Protein AF-0000000077702120 (afdb_homodimer)

Nearest PDB structures (foldseek):
  6noj-assembly1_A  TM=8.737E-01  e=5.665E-06  Homo sapiens
  4gos-assembly1_A  TM=7.803E-01  e=1.062E-06  Homo sapiens
  7yds-assembly1_A  TM=7.585E-01  e=7.724E-06  Homo sapiens
  5x8m-assembly1_A  TM=7.666E-01  e=6.823E-06  Homo sapiens
  7tps-assembly1_B  TM=7.415E-01  e=3.022E-05  Homo sapiens

Organism: NCBI:txid369639

Foldseek 3Di:
DPPPPPPPPPPPPPPPPPPPDDDWDDDPPDDTDDDDDPPQFDDQQKWKFKDFVNPFTQWIQGSLRTDCPRHDPVQPPFKDFDSVCVGNVDTDMGGPPDDQVSFAKMKMQIVVVRDIDIDTDHDDDPPPPPPPPPPPPPPDDDPDPPPPPPPPPPPPPPPPPPVPDD/DPPPPPPPPPPPPPPPPPPPDDDWDDDPPDDTDDDDDPPQFDDQQKWKFKDFVNPFTQWIQGSLRTDCPRHDPVQPPFKDFDSVCVGNVDTDMGGPPDDQVSFAKMKMQIVVVRDIDIDTDHDDDPPPVPPPPPPPPPPDDDDDPPPPDPPPPPVPPPPPPPPPDD

pLDDT: mean 74.02, std 25.52, range [24.73, 98.62]

Sequence (332 aa):
MVKSVLLICFFKLLLYEASVQEVVQGFIGDSAVLPCHPGDRQPTDITVHWRYEDRKNLYDILGGKGTTKEQDPEYESRTETFPEEYSKGNFTLRLTNLKKSDEGSYCCFITEFGLNECVNLQVKVLVLEKPRGIQKPDSNSGGETTAGRITSLLIPLFSVTLQLCVMVKSVLLICFFKLLLYEASVQEVVQGFIGDSAVLPCHPGDRQPTDITVHWRYEDRKNLYDILGGKGTTKEQDPEYESRTETFPEEYSKGNFTLRLTNLKKSDEGSYCCFITEFGLNECVNLQVKVLVLEKPRGIQKPDSNSGGETTAGRITSLLIPLFSVTLQLCV

Solvent-accessible surface area (backbone atoms only — not comparable to full-atom values): 20347 Å² total; per-residue (Å²): 134,83,79,77,76,77,76,77,75,78,74,75,76,74,74,69,74,70,74,76,63,49,75,43,76,33,36,58,64,33,59,37,73,45,81,35,57,79,54,68,62,36,48,56,62,33,35,37,41,33,23,40,73,83,68,44,36,55,37,35,26,56,57,60,37,80,47,61,88,78,34,37,77,91,43,65,96,26,60,47,70,50,76,91,36,42,54,66,33,34,65,34,37,36,40,42,62,34,44,70,84,64,44,41,47,35,33,38,36,33,61,57,55,72,45,71,47,52,35,34,38,45,55,43,74,82,70,73,70,65,71,71,71,78,70,72,75,72,81,72,80,83,75,79,78,74,77,75,76,77,75,77,76,77,71,78,75,78,75,74,76,74,75,75,82,126,134,82,79,78,78,77,75,78,76,78,75,77,76,76,74,69,75,71,75,77,63,48,73,42,75,33,38,58,64,33,58,38,75,47,81,37,58,81,54,67,62,36,48,57,64,35,35,37,41,34,23,41,74,84,69,44,36,54,38,37,26,56,57,61,37,78,46,60,87,79,34,36,76,92,41,65,96,26,62,46,71,51,76,89,36,41,53,66,32,36,65,35,36,36,41,44,64,35,44,70,84,66,44,41,49,36,33,39,36,33,61,59,54,73,45,70,48,55,36,34,38,43,56,43,74,81,69,73,70,65,70,70,70,76,68,70,74,71,81,70,77,82,74,79,78,73,75,72,76,76,72,75,77,76,70,79,74,77,76,77,76,76,76,76,80,126

Radius of gyration: 38.45 Å; Cα contacts (8 Å, |Δi|>4): 529; chains: 2; bounding box: 107×114×90 Å

InterPro domains:
  IPR003599 Immunoglobulin domain subtype [SM00409] (21-126)
  IPR007110 Immunoglobulin-like domain [PS50835] (29-111)
  IPR013106 Immunoglobulin V-set domain [PF07686] (22-114)
  IPR013783 Immunoglobulin-like fold [G3DSA:2.60.40.10] (18-130)
  IPR036179 Immunoglobulin-like domain superfamily [SSF48726] (22-114)
  IPR051713 T-cell Activation and Immune Regulation Protein [PTHR25466] (5-128)

Secondary structure (DSSP, 8-state):
---------------------EEEEEETTS-EEE-----SPPPTT--EEEEETTTEEEEEEETTEEE-TT--GGGTTTEE--GGGGGGT---EEE-S--GGG-EEEEEEEGGGTEEEEEEEEEE------------------------------------------/---------------------EEEEEETTS-EEE-----SPPPTT--EEEEETTTEEEEEEETTEEE-TT--GGGTTTEE--GGGGGGT---EEE-S--GGG-EEEEEEEGGGTEEEEEEEEEE------------------------------------------

Structure (mmCIF, N/CA/C/O backbone):
data_AF-0000000077702120-model_v1
#
loop_
_entity.id
_entity.type
_entity.pdbx_description
1 polymer 'Ig-like domain-containing protein'
#
loop_
_atom_site.group_PDB
_atom_site.id
_atom_site.type_symbol
_atom_site.label_atom_id
_atom_site.label_alt_id
_atom_site.label_comp_id
_atom_site.label_asym_id
_atom_site.label_entity_id
_atom_site.label_seq_id
_atom_site.pdbx_PDB_ins_code
_atom_site.Cartn_x
_atom_site.Cartn_y
_atom_site.Cartn_z
_atom_site.occupancy
_atom_site.B_iso_or_equiv
_atom_site.auth_seq_id
_atom_site.auth_comp_id
_atom_site.auth_asym_id
_atom_site.auth_atom_id
_atom_site.pdbx_PDB_model_num
ATOM 1 N N . MET A 1 1 ? 52.031 11.117 -33.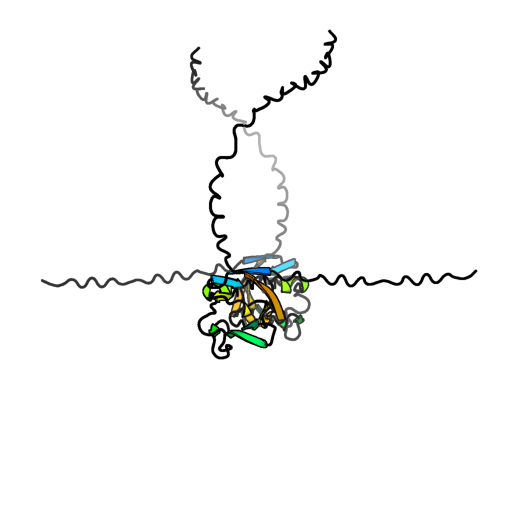344 1 34.41 1 MET A N 1
ATOM 2 C CA . MET A 1 1 ? 50.594 10.984 -33.344 1 34.41 1 MET A CA 1
ATOM 3 C C . MET A 1 1 ? 50.062 10.852 -31.938 1 34.41 1 MET A C 1
ATOM 5 O O . MET A 1 1 ? 50.375 9.898 -31.234 1 34.41 1 MET A O 1
ATOM 9 N N . VAL A 1 2 ? 49.875 11.984 -31.297 1 40.66 2 VAL A N 1
ATOM 10 C CA . VAL A 1 2 ? 49.312 12.164 -29.953 1 40.66 2 VAL A CA 1
ATOM 11 C C . VAL A 1 2 ? 47.875 11.594 -29.906 1 40.66 2 VAL A C 1
ATOM 13 O O . VAL A 1 2 ? 47.031 11.961 -30.719 1 40.66 2 VAL A O 1
ATOM 16 N N . LYS A 1 3 ? 47.688 10.281 -29.531 1 48.47 3 LYS A N 1
ATOM 17 C CA . LYS A 1 3 ? 46.375 9.672 -29.234 1 48.47 3 LYS A CA 1
ATOM 18 C C . LYS A 1 3 ? 45.594 10.531 -28.25 1 48.47 3 LYS A C 1
ATOM 20 O O . LYS A 1 3 ? 46.031 10.789 -27.141 1 48.47 3 LYS A O 1
ATOM 25 N N . SER A 1 4 ? 44.812 11.5 -28.719 1 45 4 SER A N 1
ATOM 26 C CA . SER A 1 4 ? 43.906 12.297 -27.922 1 45 4 SER A CA 1
ATOM 27 C C . SER A 1 4 ? 42.906 11.406 -27.172 1 45 4 SER A C 1
ATOM 29 O O . SER A 1 4 ? 42.188 10.633 -27.781 1 45 4 SER A O 1
ATOM 31 N N . VAL A 1 5 ? 43.312 10.867 -25.984 1 50.56 5 VAL A N 1
ATOM 32 C CA . VAL A 1 5 ? 42.375 10.305 -25.016 1 50.56 5 VAL A CA 1
ATOM 33 C C . VAL A 1 5 ? 41.25 11.305 -24.75 1 50.56 5 VAL A C 1
ATOM 35 O O . VAL A 1 5 ? 41.5 12.383 -24.203 1 50.56 5 VAL A O 1
ATOM 38 N N . LEU A 1 6 ? 40.281 11.414 -25.641 1 44.97 6 LEU A N 1
ATOM 39 C CA . LEU A 1 6 ? 39 12.078 -25.312 1 44.97 6 LEU A CA 1
ATOM 40 C C . LEU A 1 6 ? 38.406 11.5 -24.031 1 44.97 6 LEU A C 1
ATOM 42 O O . LEU A 1 6 ? 37.938 10.359 -24.016 1 44.97 6 LEU A O 1
ATOM 46 N N . LEU A 1 7 ? 38.969 11.953 -22.875 1 45.12 7 LEU A N 1
ATOM 47 C CA . LEU A 1 7 ? 38.281 11.727 -21.609 1 45.12 7 LEU A CA 1
ATOM 48 C C . LEU A 1 7 ? 36.844 12.266 -21.641 1 45.12 7 LEU A C 1
ATOM 50 O O . LEU A 1 7 ? 36.656 13.477 -21.703 1 45.12 7 LEU A O 1
ATOM 54 N N . ILE A 1 8 ? 35.906 11.609 -22.266 1 45.38 8 ILE A N 1
ATOM 55 C CA . ILE A 1 8 ? 34.5 11.852 -22.078 1 45.38 8 ILE A CA 1
ATOM 56 C C . ILE A 1 8 ? 34.156 11.992 -20.594 1 45.38 8 ILE A C 1
ATOM 58 O O . ILE A 1 8 ? 34.281 11.016 -19.844 1 45.38 8 ILE A O 1
ATOM 62 N N . CYS A 1 9 ? 34.375 13.164 -20 1 37.91 9 CYS A N 1
ATOM 63 C CA . CYS A 1 9 ? 33.781 13.516 -18.734 1 37.91 9 CYS A CA 1
ATOM 64 C C . CYS A 1 9 ? 32.281 13.312 -18.766 1 37.91 9 CYS A C 1
ATOM 66 O O . CYS A 1 9 ? 31.562 14.031 -19.469 1 37.91 9 CYS A O 1
ATOM 68 N N . PHE A 1 10 ? 31.781 12.086 -18.641 1 44.09 10 PHE A N 1
ATOM 69 C CA . PHE A 1 10 ? 30.391 11.82 -18.297 1 44.09 10 PHE A CA 1
ATOM 70 C C . PHE A 1 10 ? 29.938 12.711 -17.156 1 44.09 10 PHE A C 1
ATOM 72 O O . PHE A 1 10 ? 30.219 12.422 -15.984 1 44.09 10 PHE A O 1
ATOM 79 N N . PHE A 1 11 ? 29.797 14.102 -17.344 1 41.41 11 PHE A N 1
ATOM 80 C CA . PHE A 1 11 ? 29.062 14.969 -16.438 1 41.41 11 PHE A CA 1
ATOM 81 C C . PHE A 1 11 ? 27.688 14.367 -16.125 1 41.41 11 PHE A C 1
ATOM 83 O O . PHE A 1 11 ? 26.797 14.352 -16.984 1 41.41 11 PHE A O 1
ATOM 90 N N . LYS A 1 12 ? 27.578 13.406 -15.227 1 44.69 12 LYS A N 1
ATOM 91 C CA . LYS A 1 12 ? 26.297 13.117 -14.578 1 44.69 12 LYS A CA 1
ATOM 92 C C . LYS A 1 12 ? 25.641 14.406 -14.078 1 44.69 12 LYS A C 1
ATOM 94 O O . LYS A 1 12 ? 26.078 14.992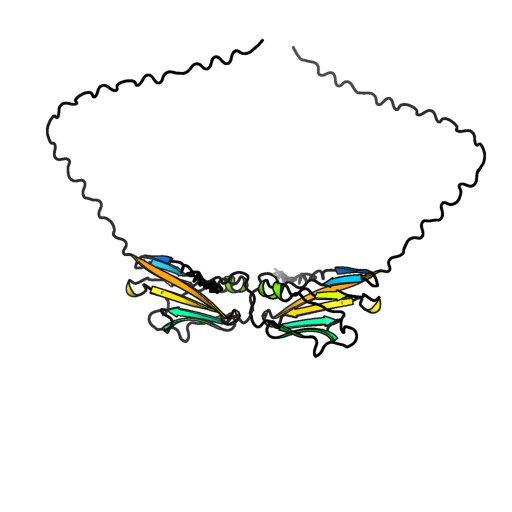 -13.094 1 44.69 12 LYS A O 1
ATOM 99 N N . LEU A 1 13 ? 25.078 15.234 -14.914 1 41.69 13 LEU A N 1
ATOM 100 C CA . LEU A 1 13 ? 24.062 16.156 -14.414 1 41.69 13 LEU A CA 1
ATOM 101 C C . LEU A 1 13 ? 23.109 15.453 -13.469 1 41.69 13 LEU A C 1
ATOM 103 O O . LEU A 1 13 ? 22.312 14.617 -13.906 1 41.69 13 LEU A O 1
ATOM 107 N N . LEU A 1 14 ? 23.484 15.297 -12.25 1 41.72 14 LEU A N 1
ATOM 108 C CA . LEU A 1 14 ? 22.5 15.008 -11.203 1 41.72 14 LEU A CA 1
ATOM 109 C C . LEU A 1 14 ? 21.297 15.938 -11.32 1 41.72 14 LEU A C 1
ATOM 111 O O . LEU A 1 14 ? 21.359 17.094 -10.898 1 41.72 14 LEU A O 1
ATOM 115 N N . LEU A 1 15 ? 20.5 15.961 -12.344 1 40.44 15 LEU A N 1
ATOM 116 C CA . LEU A 1 15 ? 19.141 16.484 -12.242 1 40.44 15 LEU A CA 1
ATOM 117 C C . LEU A 1 15 ? 18.547 16.203 -10.867 1 40.44 15 LEU A C 1
ATOM 119 O O . LEU A 1 15 ? 18.125 15.078 -10.594 1 40.44 15 LEU A O 1
ATOM 123 N N . TYR A 1 16 ? 18.984 16.922 -9.828 1 42.03 16 TYR A N 1
ATOM 124 C CA . TYR A 1 16 ? 18.156 17.062 -8.641 1 42.03 16 TYR A CA 1
ATOM 125 C C . TYR A 1 16 ? 16.703 17.328 -9.023 1 42.03 16 TYR A C 1
ATOM 127 O O . TYR A 1 16 ? 16.375 18.422 -9.5 1 42.03 16 TYR A O 1
ATOM 135 N N . GLU A 1 17 ? 15.891 16.438 -9.469 1 46.81 17 GLU A N 1
ATOM 136 C CA . GLU A 1 17 ? 14.453 16.688 -9.383 1 46.81 17 GLU A CA 1
ATOM 137 C C . GLU A 1 17 ? 14.102 17.469 -8.117 1 46.81 17 GLU A C 1
ATOM 139 O O . GLU A 1 17 ? 14.211 16.938 -7.008 1 46.81 17 GLU A O 1
ATOM 144 N N . ALA A 1 18 ? 14.336 18.688 -8.055 1 48.16 18 ALA A N 1
ATOM 145 C CA . ALA A 1 18 ? 13.711 19.531 -7.035 1 48.16 18 ALA A CA 1
ATOM 146 C C . ALA A 1 18 ? 12.273 19.094 -6.762 1 48.16 18 ALA A C 1
ATOM 148 O O . ALA A 1 18 ? 11.43 19.125 -7.66 1 48.16 18 ALA A O 1
ATOM 149 N N . SER A 1 19 ? 12.055 18.016 -6.062 1 54.06 19 SER A N 1
ATOM 150 C CA . SER A 1 19 ? 10.711 17.703 -5.59 1 54.06 19 SER A CA 1
ATOM 151 C C . SER A 1 19 ? 9.953 18.984 -5.207 1 54.06 19 SER A C 1
ATOM 153 O O . SER A 1 19 ? 10.406 19.75 -4.355 1 54.06 19 SER A O 1
ATOM 155 N N . VAL A 1 20 ? 9.375 19.625 -6.199 1 63.34 20 VAL A N 1
ATOM 156 C CA . VAL A 1 20 ? 8.555 20.797 -5.922 1 63.34 20 VAL A CA 1
ATOM 157 C C . VAL A 1 20 ? 7.656 20.531 -4.715 1 63.34 20 VAL A C 1
ATOM 159 O O . VAL A 1 20 ? 6.848 19.594 -4.73 1 63.34 20 VAL A O 1
ATOM 162 N N . GLN A 1 21 ? 8.094 20.969 -3.619 1 78.81 21 GLN A N 1
ATOM 163 C CA . GLN A 1 21 ? 7.242 20.922 -2.436 1 78.81 21 GLN A CA 1
ATOM 164 C C . GLN A 1 21 ? 5.914 21.625 -2.684 1 78.81 21 GLN A C 1
ATOM 166 O O . GLN A 1 21 ? 5.883 22.734 -3.227 1 78.81 21 GLN A O 1
ATOM 171 N N . GLU A 1 22 ? 4.812 21.016 -2.543 1 89.88 22 GLU A N 1
ATOM 172 C CA . GLU A 1 22 ? 3.484 21.625 -2.637 1 89.88 22 GLU A CA 1
ATOM 173 C C . GLU A 1 22 ? 3.33 22.766 -1.643 1 89.88 22 GLU A C 1
ATOM 175 O O . GLU A 1 22 ? 3.824 22.688 -0.516 1 89.88 22 GLU A O 1
ATOM 180 N N . VAL A 1 23 ? 2.764 23.875 -2.045 1 94.56 23 VAL A N 1
ATOM 181 C CA . VAL A 1 23 ? 2.484 25.031 -1.188 1 94.56 23 VAL A CA 1
ATOM 182 C C . VAL A 1 23 ? 0.982 25.125 -0.931 1 94.56 23 VAL A C 1
ATOM 184 O O . VAL A 1 23 ? 0.178 25.031 -1.861 1 94.56 23 VAL A O 1
ATOM 187 N N . VAL A 1 24 ? 0.605 25.281 0.271 1 96.62 24 VAL A N 1
ATOM 188 C CA . VAL A 1 24 ? -0.772 25.5 0.695 1 96.62 24 VAL A CA 1
ATOM 189 C C . VAL A 1 24 ? -0.893 26.859 1.366 1 96.62 24 VAL A C 1
ATOM 191 O O . VAL A 1 24 ? -0.058 27.234 2.197 1 96.62 24 VAL A O 1
ATOM 194 N N . GLN A 1 25 ? -1.907 27.594 0.932 1 95.75 25 GLN A N 1
ATOM 195 C CA . GLN A 1 25 ? -2.168 28.891 1.548 1 95.75 25 GLN A CA 1
ATOM 196 C C . GLN A 1 25 ? -3.359 28.828 2.498 1 95.75 25 GLN A C 1
ATOM 198 O O . GLN A 1 25 ? -4.336 28.125 2.225 1 95.75 25 GLN A O 1
ATOM 203 N N . GLY A 1 26 ? -3.203 29.5 3.662 1 95.94 26 GLY A N 1
ATOM 204 C CA . GLY A 1 26 ? -4.281 29.672 4.625 1 95.94 26 GLY A CA 1
ATOM 205 C C . GLY A 1 26 ? -4.336 31.078 5.211 1 95.94 26 GLY A C 1
ATOM 206 O O . GLY A 1 26 ? -3.459 31.906 4.941 1 95.94 26 GLY A O 1
ATOM 207 N N . PHE A 1 27 ? -5.516 31.266 5.91 1 94.94 27 PHE A N 1
ATOM 208 C CA . PHE A 1 27 ? -5.707 32.562 6.559 1 94.94 27 PHE A CA 1
ATOM 209 C C . PHE A 1 27 ? -5.801 32.406 8.07 1 94.94 27 PHE A C 1
ATOM 211 O O . PHE A 1 27 ? -6.336 31.406 8.562 1 94.94 27 PHE A O 1
ATOM 218 N N . ILE A 1 28 ? -5.312 33.438 8.719 1 96.25 28 ILE A N 1
ATOM 219 C CA . ILE A 1 28 ? -5.367 33.438 10.18 1 96.25 28 ILE A CA 1
ATOM 220 C C . ILE A 1 28 ? -6.801 33.156 10.641 1 96.25 28 ILE A C 1
ATOM 222 O O . ILE A 1 28 ? -7.742 33.781 10.141 1 96.25 28 ILE A O 1
ATOM 226 N N . GLY A 1 29 ? -6.914 32.219 11.641 1 96.12 29 GLY A N 1
ATOM 227 C CA . GLY A 1 29 ? -8.219 31.891 12.195 1 96.12 29 GLY A CA 1
ATOM 228 C C . GLY A 1 29 ? -8.953 30.812 11.406 1 96.12 29 GLY A C 1
ATOM 229 O O . GLY A 1 29 ? -9.922 30.234 11.898 1 96.12 29 GLY A O 1
ATOM 230 N N . ASP A 1 30 ? -8.508 30.531 10.195 1 95.19 30 ASP A N 1
ATOM 231 C CA . ASP A 1 30 ? -9.148 29.531 9.336 1 95.19 30 ASP A CA 1
ATOM 232 C C . ASP A 1 30 ? -8.438 28.188 9.43 1 95.19 30 ASP A C 1
ATOM 234 O O . ASP A 1 30 ? -7.684 27.938 10.375 1 95.19 30 ASP A O 1
ATOM 238 N N . SER A 1 31 ? -8.852 27.281 8.539 1 97.19 31 SER A N 1
ATOM 239 C CA . SER A 1 31 ? -8.227 25.969 8.477 1 97.19 31 SER A CA 1
ATOM 240 C C . SER A 1 31 ? -7.453 25.781 7.176 1 97.19 31 SER A C 1
ATOM 242 O O . SER A 1 31 ? -7.707 26.469 6.191 1 97.19 31 SER A O 1
ATOM 244 N N . ALA A 1 32 ? -6.504 24.969 7.227 1 97.69 32 ALA A N 1
ATOM 245 C CA . ALA A 1 32 ? -5.801 24.5 6.035 1 97.69 32 ALA A CA 1
ATOM 246 C C . ALA A 1 32 ? -5.785 22.969 5.969 1 97.69 32 ALA A C 1
ATOM 248 O O . ALA A 1 32 ? -5.695 22.297 6.996 1 97.69 32 ALA A O 1
ATOM 249 N N . VAL A 1 33 ? -5.898 22.469 4.812 1 98.06 33 VAL A N 1
ATOM 250 C CA . VAL A 1 33 ? -5.801 21.031 4.555 1 98.06 33 VAL A CA 1
ATOM 251 C C . VAL A 1 33 ? -4.449 20.703 3.932 1 98.06 33 VAL A C 1
ATOM 253 O O . VAL A 1 33 ? -4.125 21.188 2.846 1 98.06 33 VAL A O 1
ATOM 256 N N . LEU A 1 34 ? -3.691 19.938 4.66 1 97.88 34 LEU A N 1
ATOM 257 C CA . LEU A 1 34 ? -2.348 19.547 4.238 1 97.88 34 LEU A CA 1
ATOM 258 C C . LEU A 1 34 ? -2.352 18.172 3.594 1 97.88 34 LEU A C 1
ATOM 260 O O . LEU A 1 34 ? -2.555 17.156 4.277 1 97.88 34 LEU A O 1
ATOM 264 N N . PRO A 1 35 ? -2.123 18.094 2.297 1 96.25 35 PRO A N 1
ATOM 265 C CA . PRO A 1 35 ? -2.279 16.828 1.583 1 96.25 35 PRO A CA 1
ATOM 266 C C . PRO A 1 35 ? -1.154 15.844 1.885 1 96.25 35 PRO A C 1
ATOM 268 O O . PRO A 1 35 ? 0.002 16.25 2.035 1 96.25 35 PRO A O 1
ATOM 271 N N . CYS A 1 36 ? -1.491 14.578 1.989 1 94.06 36 CYS A N 1
ATOM 272 C CA . CYS A 1 36 ? -0.577 13.445 2.08 1 94.06 36 CYS A CA 1
ATOM 273 C C . CYS A 1 36 ? -1.184 12.203 1.438 1 94.06 36 CYS A C 1
ATOM 275 O O . CYS A 1 36 ? -2.055 11.555 2.025 1 94.06 36 CYS A O 1
ATOM 277 N N . HIS A 1 37 ? -0.804 11.953 0.281 1 88.06 37 HIS A N 1
ATOM 278 C CA . HIS A 1 37 ? -1.317 10.82 -0.482 1 88.06 37 HIS A CA 1
ATOM 279 C C . HIS A 1 37 ? -0.211 10.156 -1.296 1 88.06 37 HIS A C 1
ATOM 281 O O . HIS A 1 37 ? 0.034 10.539 -2.443 1 88.06 37 HIS A O 1
ATOM 287 N N . PRO A 1 38 ? 0.491 9.266 -0.741 1 78.31 38 PRO A N 1
ATOM 288 C CA . PRO A 1 38 ? 1.624 8.641 -1.425 1 78.31 38 PRO A CA 1
ATOM 289 C C . PRO A 1 38 ? 1.219 7.945 -2.723 1 78.31 38 PRO A C 1
ATOM 291 O O . PRO A 1 38 ? 2.082 7.508 -3.488 1 78.31 38 PRO A O 1
ATOM 294 N N . GLY A 1 39 ? -0.013 8.031 -3.117 1 72.5 39 GLY A N 1
ATOM 295 C CA . GLY A 1 39 ? -0.433 7.41 -4.363 1 72.5 39 GLY A CA 1
ATOM 296 C C . GLY A 1 39 ? -0.478 5.898 -4.293 1 72.5 39 GLY A C 1
ATOM 297 O O . GLY A 1 39 ? -0.751 5.328 -3.234 1 72.5 39 GLY A O 1
ATOM 298 N N . ASP A 1 40 ? -0.376 5.32 -5.441 1 65.94 40 ASP A N 1
ATOM 299 C CA . ASP A 1 40 ? -0.535 3.875 -5.586 1 65.94 40 ASP A CA 1
ATOM 300 C C . ASP A 1 40 ? 0.765 3.143 -5.262 1 65.94 40 ASP A C 1
ATOM 302 O O . ASP A 1 40 ? 0.984 2.02 -5.719 1 65.94 40 ASP A O 1
ATOM 306 N N . ARG A 1 41 ? 1.485 3.828 -4.406 1 69 41 ARG A N 1
ATOM 307 C CA . ARG A 1 41 ? 2.764 3.188 -4.109 1 69 41 ARG A CA 1
ATOM 308 C C . ARG A 1 41 ? 2.578 2.012 -3.158 1 69 41 ARG A C 1
ATOM 310 O O . ARG A 1 41 ? 1.745 2.064 -2.252 1 69 41 ARG A O 1
ATOM 317 N N . GLN A 1 42 ? 3.307 0.89 -3.432 1 71.25 42 GLN A N 1
ATOM 318 C CA . GLN A 1 42 ? 3.299 -0.272 -2.549 1 71.25 42 GLN A CA 1
ATOM 319 C C . GLN A 1 42 ? 4.453 -0.212 -1.552 1 71.25 42 GLN A C 1
ATOM 321 O O . GLN A 1 42 ? 5.473 0.43 -1.812 1 71.25 42 GLN A O 1
ATOM 326 N N . PRO A 1 43 ? 4.238 -0.87 -0.429 1 74.25 43 PRO A N 1
ATOM 327 C CA . PRO A 1 43 ? 5.355 -0.943 0.514 1 74.25 43 PRO A CA 1
ATOM 328 C C . PRO A 1 43 ? 6.598 -1.586 -0.095 1 74.25 43 PRO A C 1
ATOM 330 O O . PRO A 1 43 ? 6.488 -2.512 -0.902 1 74.25 43 PRO A O 1
ATOM 333 N N . THR A 1 44 ? 7.703 -0.979 0.251 1 73.06 44 THR A N 1
ATOM 334 C CA . THR A 1 44 ? 8.977 -1.515 -0.22 1 73.06 44 THR A CA 1
ATOM 335 C C . THR A 1 44 ? 9.258 -2.871 0.417 1 73.06 44 THR A C 1
ATOM 337 O O . THR A 1 44 ? 9.938 -3.715 -0.18 1 73.06 44 THR A O 1
ATOM 340 N N . ASP A 1 45 ? 8.766 -3.098 1.615 1 81.5 45 ASP A N 1
ATOM 341 C CA . ASP A 1 45 ? 9.008 -4.34 2.34 1 81.5 45 ASP A CA 1
ATOM 342 C C . ASP A 1 45 ? 7.793 -5.262 2.279 1 81.5 45 ASP A C 1
ATOM 344 O O . ASP A 1 45 ? 7.34 -5.766 3.309 1 81.5 45 ASP A O 1
ATOM 348 N N . ILE A 1 46 ? 7.363 -5.5 1.133 1 86.44 46 ILE A N 1
ATOM 349 C CA . ILE A 1 46 ? 6.16 -6.309 0.949 1 86.44 46 ILE A CA 1
ATOM 350 C C . ILE A 1 46 ? 6.516 -7.789 1.023 1 86.44 46 ILE A C 1
ATOM 352 O O . ILE A 1 46 ? 7.59 -8.203 0.575 1 86.44 46 ILE A O 1
ATOM 356 N N . THR A 1 47 ? 5.684 -8.508 1.679 1 91 47 THR A N 1
ATOM 357 C CA . THR A 1 47 ? 5.805 -9.961 1.755 1 91 47 THR A CA 1
ATOM 358 C C . THR A 1 47 ? 4.609 -10.641 1.095 1 91 47 THR A C 1
ATOM 360 O O . THR A 1 47 ? 3.459 -10.336 1.421 1 91 47 THR A O 1
ATOM 363 N N . VAL A 1 48 ? 4.879 -11.477 0.16 1 94.81 48 VAL A N 1
ATOM 364 C CA . VAL A 1 48 ? 3.848 -12.211 -0.561 1 94.81 48 VAL A CA 1
ATOM 365 C C . VAL A 1 48 ? 4.191 -13.703 -0.574 1 94.81 48 VAL A C 1
ATOM 367 O O . VAL A 1 48 ? 5.344 -14.078 -0.798 1 94.81 48 VAL A O 1
ATOM 370 N N . HIS A 1 49 ? 3.215 -14.539 -0.266 1 96.62 49 HIS A N 1
ATOM 371 C CA . HIS A 1 49 ? 3.355 -15.992 -0.347 1 96.62 49 HIS A CA 1
ATOM 372 C C . HIS A 1 49 ? 2.385 -16.578 -1.363 1 96.62 49 HIS A C 1
ATOM 374 O O . HIS A 1 49 ? 1.168 -16.469 -1.209 1 96.62 49 HIS A O 1
ATOM 380 N N . TRP A 1 50 ? 2.898 -17.188 -2.418 1 97.88 50 TRP A N 1
ATOM 381 C CA . TRP A 1 50 ? 2.074 -17.984 -3.318 1 97.88 50 TRP A CA 1
ATOM 382 C C . TRP A 1 50 ? 2.004 -19.438 -2.846 1 97.88 50 TRP A C 1
ATOM 384 O O . TRP A 1 50 ? 3.035 -20.062 -2.605 1 97.88 50 TRP A O 1
ATOM 394 N N . ARG A 1 51 ? 0.771 -19.891 -2.709 1 97.38 51 ARG A N 1
ATOM 395 C CA . ARG A 1 51 ? 0.561 -21.25 -2.23 1 97.38 51 ARG A CA 1
ATOM 396 C C . ARG A 1 51 ? -0.451 -21.984 -3.104 1 97.38 51 ARG A C 1
ATOM 398 O O . ARG A 1 51 ? -1.388 -21.375 -3.623 1 97.38 51 ARG A O 1
ATOM 405 N N . TYR A 1 52 ? -0.221 -23.281 -3.283 1 96.56 52 TYR A N 1
ATOM 406 C CA . TYR A 1 52 ? -1.192 -24.203 -3.865 1 96.56 52 TYR A CA 1
ATOM 407 C C . TYR A 1 52 ? -1.983 -24.922 -2.777 1 96.56 52 TYR A C 1
ATOM 409 O O . TYR A 1 52 ? -1.402 -25.484 -1.848 1 96.56 52 TYR A O 1
ATOM 417 N N . GLU A 1 53 ? -3.303 -24.797 -2.941 1 89.62 53 GLU A N 1
ATOM 418 C CA . GLU A 1 53 ? -4.219 -25.422 -1.988 1 89.62 53 GLU A CA 1
ATOM 419 C C . GLU A 1 53 ? -3.805 -25.125 -0.55 1 89.62 53 GLU A C 1
ATOM 421 O O . GLU A 1 53 ? -3.85 -26 0.309 1 89.62 53 GLU A O 1
ATOM 426 N N . ASP A 1 54 ? -3.189 -24.047 -0.25 1 79.94 54 ASP A N 1
ATOM 427 C CA . ASP A 1 54 ? -2.779 -23.516 1.049 1 79.94 54 ASP A CA 1
ATOM 428 C C . ASP A 1 54 ? -1.709 -24.391 1.686 1 79.94 54 ASP A C 1
ATOM 430 O O . ASP A 1 54 ? -1.54 -24.391 2.906 1 79.94 54 ASP A O 1
ATOM 434 N N . ARG A 1 55 ? -1.018 -25.234 0.937 1 86.19 55 ARG A N 1
ATOM 435 C CA . ARG A 1 55 ? -0.063 -26.188 1.511 1 86.19 55 ARG A CA 1
ATOM 436 C C . ARG A 1 55 ? 1.296 -26.062 0.827 1 86.19 55 ARG A C 1
ATOM 438 O O . ARG A 1 55 ? 2.309 -25.828 1.484 1 86.19 55 ARG A O 1
ATOM 445 N N . LYS A 1 56 ? 1.305 -26.219 -0.501 1 94.69 56 LYS A N 1
ATOM 446 C CA . LYS A 1 56 ? 2.582 -26.219 -1.209 1 94.69 56 LYS A CA 1
ATOM 447 C C . LYS A 1 56 ? 3.051 -24.797 -1.513 1 94.69 56 LYS A C 1
ATOM 449 O O . LYS A 1 56 ? 2.27 -23.969 -1.982 1 94.69 56 LYS A O 1
ATOM 454 N N . ASN A 1 57 ? 4.309 -24.562 -1.242 1 97.5 57 ASN A N 1
ATOM 455 C CA . ASN A 1 57 ? 4.902 -23.25 -1.516 1 97.5 57 ASN A CA 1
ATOM 456 C C . ASN A 1 57 ? 5.344 -23.141 -2.971 1 97.5 57 ASN A C 1
ATOM 458 O O . ASN A 1 57 ? 6.156 -23.922 -3.445 1 97.5 57 ASN A O 1
ATOM 462 N N . LEU A 1 58 ? 4.82 -22.188 -3.658 1 98.19 58 LEU A N 1
ATOM 463 C CA . LEU A 1 58 ? 5.215 -21.938 -5.039 1 98.19 58 LEU A CA 1
ATOM 464 C C . LEU A 1 58 ? 6.332 -20.906 -5.113 1 98.19 58 LEU A C 1
ATOM 466 O O . LEU A 1 58 ? 7.293 -21.078 -5.863 1 98.19 58 LEU A O 1
ATOM 470 N N . TYR A 1 59 ? 6.219 -19.859 -4.457 1 98.25 59 TYR A N 1
ATOM 471 C CA . TYR A 1 59 ? 7.082 -18.703 -4.594 1 98.25 59 TYR A CA 1
ATOM 472 C C . TYR A 1 59 ? 6.875 -17.719 -3.439 1 98.25 59 TYR A C 1
ATOM 474 O O . TYR A 1 59 ? 5.746 -17.531 -2.98 1 98.25 59 TYR A O 1
ATOM 482 N N . ASP A 1 60 ? 7.957 -17.125 -2.967 1 97.81 60 ASP A N 1
ATOM 483 C CA . ASP A 1 60 ? 7.871 -16.109 -1.917 1 97.81 60 ASP A CA 1
ATOM 484 C C . ASP A 1 60 ? 8.5 -14.789 -2.369 1 97.81 60 ASP A C 1
ATOM 486 O O . ASP A 1 60 ? 9.492 -14.789 -3.102 1 97.81 60 ASP A O 1
ATOM 490 N N . ILE A 1 61 ? 7.867 -13.719 -2.041 1 96.94 61 ILE A N 1
ATOM 491 C CA . ILE A 1 61 ? 8.461 -12.383 -2.041 1 96.94 61 ILE A CA 1
ATOM 492 C C . ILE A 1 61 ? 8.656 -11.906 -0.604 1 96.94 61 ILE A C 1
ATOM 494 O O . ILE A 1 61 ? 7.688 -11.711 0.128 1 96.94 61 ILE A O 1
ATOM 498 N N . LEU A 1 62 ? 9.844 -11.797 -0.211 1 93.81 62 LEU A N 1
ATOM 499 C CA . LEU A 1 62 ? 10.188 -11.391 1.146 1 93.81 62 LEU A CA 1
ATOM 500 C C . LEU A 1 62 ? 10.906 -10.039 1.142 1 93.81 62 LEU A C 1
ATOM 502 O O . LEU A 1 62 ? 11.977 -9.906 0.542 1 93.81 62 LEU A O 1
ATOM 506 N N . GLY A 1 63 ? 10.242 -9.062 1.765 1 88.62 63 GLY A N 1
ATOM 507 C CA . GLY A 1 63 ? 10.836 -7.734 1.744 1 88.62 63 GLY A CA 1
ATOM 508 C C . GLY A 1 63 ? 11 -7.176 0.344 1 88.62 63 GLY A C 1
ATOM 509 O O . GLY A 1 63 ? 12.023 -6.559 0.031 1 88.62 63 GLY A O 1
ATOM 510 N N . GLY A 1 64 ? 10.094 -7.551 -0.482 1 91.06 64 GLY A N 1
ATOM 511 C CA . GLY A 1 64 ? 10.125 -7.023 -1.838 1 91.06 64 GLY A CA 1
ATOM 512 C C . GLY A 1 64 ? 11.07 -7.781 -2.75 1 91.06 64 GLY A C 1
ATOM 513 O O . GLY A 1 64 ? 11.336 -7.348 -3.875 1 91.06 64 GLY A O 1
ATOM 514 N N . LYS A 1 65 ? 11.641 -8.828 -2.289 1 94.81 65 LYS A N 1
ATOM 515 C CA . LYS A 1 65 ? 12.562 -9.633 -3.09 1 94.81 65 LYS A CA 1
ATOM 516 C C . LYS A 1 65 ? 12.039 -11.055 -3.266 1 94.81 65 LYS A C 1
ATOM 518 O O . LYS A 1 65 ? 11.664 -11.703 -2.291 1 94.81 65 LYS A O 1
ATOM 523 N N . GLY A 1 66 ? 11.953 -11.414 -4.52 1 96.12 66 GLY A N 1
ATOM 524 C CA . GLY A 1 66 ? 11.492 -12.766 -4.816 1 96.12 66 GLY A CA 1
ATOM 525 C C . GLY A 1 66 ? 12.484 -13.836 -4.414 1 96.12 66 GLY A C 1
ATOM 526 O O . GLY A 1 66 ? 13.695 -13.617 -4.488 1 96.12 66 GLY A O 1
ATOM 527 N N . THR A 1 67 ? 12.023 -15.023 -3.938 1 97.06 67 THR A N 1
ATOM 528 C CA . THR A 1 67 ? 12.891 -16.141 -3.582 1 97.06 67 THR A CA 1
ATOM 529 C C . THR A 1 67 ? 12.164 -17.469 -3.775 1 97.06 67 THR A C 1
ATOM 531 O O . THR A 1 67 ? 10.945 -17.547 -3.615 1 97.06 67 THR A O 1
ATOM 534 N N . THR A 1 68 ? 12.883 -18.469 -4.109 1 97.62 68 THR A N 1
ATOM 535 C CA . THR A 1 68 ? 12.367 -19.828 -4.25 1 97.62 68 THR A CA 1
ATOM 536 C C . THR A 1 68 ? 13.016 -20.766 -3.238 1 97.62 68 THR A C 1
ATOM 538 O O . THR A 1 68 ? 12.984 -21.984 -3.406 1 97.62 68 THR A O 1
ATOM 541 N N . LYS A 1 69 ? 13.617 -20.219 -2.25 1 96.56 69 LYS A N 1
ATOM 542 C CA . LYS A 1 69 ? 14.391 -21 -1.282 1 96.56 69 LYS A CA 1
ATOM 543 C C . LYS A 1 69 ? 13.531 -22.078 -0.64 1 96.56 69 LYS A C 1
ATOM 545 O O . LYS A 1 69 ? 13.992 -23.203 -0.426 1 96.56 69 LYS A O 1
ATOM 550 N N . GLU A 1 70 ? 12.281 -21.844 -0.274 1 95.69 70 GLU A N 1
ATOM 551 C CA . GLU A 1 70 ? 11.398 -22.797 0.406 1 95.69 70 GLU A CA 1
ATOM 552 C C . GLU A 1 70 ? 10.375 -23.391 -0.559 1 95.69 70 GLU A C 1
ATOM 554 O O . GLU A 1 70 ? 9.359 -23.938 -0.131 1 95.69 70 GLU A O 1
ATOM 559 N N . GLN A 1 71 ? 10.586 -23.203 -1.809 1 97.75 71 GLN A N 1
ATOM 560 C CA . GLN A 1 71 ? 9.641 -23.641 -2.832 1 97.75 71 GLN A CA 1
ATOM 561 C C . GLN A 1 71 ? 9.508 -25.156 -2.84 1 97.75 71 GLN A C 1
ATOM 563 O O . GLN A 1 71 ? 10.492 -25.875 -2.688 1 97.75 71 GLN A O 1
ATOM 568 N N . ASP A 1 72 ? 8.32 -25.672 -3.012 1 97.19 72 ASP A N 1
ATOM 569 C CA . ASP A 1 72 ? 8.086 -27.094 -3.23 1 97.19 72 ASP A CA 1
ATOM 570 C C . ASP A 1 72 ? 8.812 -27.594 -4.484 1 97.19 72 ASP A C 1
ATOM 572 O O . ASP A 1 72 ? 8.773 -26.938 -5.527 1 97.19 72 ASP A O 1
ATOM 576 N N . PRO A 1 73 ? 9.438 -28.734 -4.398 1 96.94 73 PRO A N 1
ATOM 577 C CA . PRO A 1 73 ? 10.219 -29.25 -5.52 1 96.94 73 PRO A CA 1
ATOM 578 C C . PRO A 1 73 ? 9.391 -29.391 -6.797 1 96.94 73 PRO A C 1
ATOM 580 O O . PRO A 1 73 ? 9.93 -29.281 -7.902 1 96.94 73 PRO A O 1
ATOM 583 N N . GLU A 1 74 ? 8.18 -29.594 -6.699 1 96.31 74 GLU A N 1
ATOM 584 C CA . GLU A 1 74 ? 7.305 -29.781 -7.852 1 96.31 74 GLU A CA 1
ATOM 585 C C . GLU A 1 74 ? 7.281 -28.547 -8.742 1 96.31 74 GLU A C 1
ATOM 587 O O . GLU A 1 74 ? 6.953 -28.625 -9.922 1 96.31 74 GLU A O 1
ATOM 592 N N . TYR A 1 75 ? 7.668 -27.469 -8.219 1 97.94 75 TYR A N 1
ATOM 593 C CA . TYR A 1 75 ? 7.52 -26.219 -8.953 1 97.94 75 TYR A CA 1
ATOM 594 C C . TYR A 1 75 ? 8.883 -25.609 -9.281 1 97.94 75 TYR A C 1
ATOM 596 O O . TYR A 1 75 ? 8.961 -24.5 -9.812 1 97.94 75 TYR A O 1
ATOM 604 N N . GLU A 1 76 ? 9.922 -26.297 -8.969 1 97.12 76 GLU A N 1
ATOM 605 C CA . GLU A 1 76 ? 11.266 -25.797 -9.234 1 97.12 76 GLU A CA 1
ATOM 606 C C . GLU A 1 76 ? 11.438 -25.438 -10.711 1 97.12 76 GLU A C 1
ATOM 608 O O . GLU A 1 76 ? 11.078 -26.219 -11.594 1 97.12 76 GLU A O 1
ATOM 613 N N . SER A 1 77 ? 11.969 -24.266 -11.008 1 96.81 77 SER A N 1
ATOM 614 C CA . SER A 1 77 ? 12.281 -23.75 -12.328 1 96.81 77 SER A CA 1
ATOM 615 C C . SER A 1 77 ? 11.016 -23.562 -13.164 1 96.81 77 SER A C 1
ATOM 617 O O . SER A 1 77 ? 11.086 -23.438 -14.391 1 96.81 77 SER A O 1
ATOM 619 N N . ARG A 1 78 ? 9.852 -23.547 -12.492 1 98.56 78 ARG A N 1
ATOM 620 C CA . ARG A 1 78 ? 8.617 -23.453 -13.258 1 98.56 78 ARG A CA 1
ATOM 621 C C . ARG A 1 78 ? 7.84 -22.188 -12.883 1 98.56 78 ARG A C 1
ATOM 623 O O . ARG A 1 78 ? 6.785 -21.906 -13.453 1 98.56 78 ARG A O 1
ATOM 630 N N . THR A 1 79 ? 8.312 -21.422 -11.914 1 98.5 79 THR A N 1
ATOM 631 C CA . THR A 1 79 ? 7.594 -20.234 -11.461 1 98.5 79 THR A CA 1
ATOM 632 C C . THR A 1 79 ? 8.43 -18.969 -11.688 1 98.5 79 THR A C 1
ATOM 634 O O . THR A 1 79 ? 9.648 -19 -11.531 1 98.5 79 THR A O 1
ATOM 637 N N . GLU A 1 80 ? 7.742 -17.922 -12.039 1 97.44 80 GLU A N 1
ATOM 638 C CA . GLU A 1 80 ? 8.367 -16.609 -12.211 1 97.44 80 GLU A CA 1
ATOM 639 C C . GLU A 1 80 ? 7.402 -15.484 -11.844 1 97.44 80 GLU A C 1
ATOM 641 O O . GLU A 1 80 ? 6.203 -15.578 -12.109 1 97.44 80 GLU A O 1
ATOM 646 N N . THR A 1 81 ? 8.008 -14.508 -11.18 1 97.38 81 THR A N 1
ATOM 647 C CA . THR A 1 81 ? 7.273 -13.273 -10.961 1 97.38 81 THR A CA 1
ATOM 648 C C . THR A 1 81 ? 7.969 -12.102 -11.656 1 97.38 81 THR A C 1
ATOM 650 O O . THR A 1 81 ? 8.953 -12.289 -12.367 1 97.38 81 THR A O 1
ATOM 653 N N . PHE A 1 82 ? 7.375 -10.898 -11.555 1 96 82 PHE A N 1
ATOM 654 C CA . PHE A 1 82 ? 7.844 -9.719 -12.273 1 96 82 PHE A CA 1
ATOM 655 C C . PHE A 1 82 ? 8.211 -8.602 -11.305 1 96 82 PHE A C 1
ATOM 657 O O . PHE A 1 82 ? 7.402 -7.719 -11.031 1 96 82 PHE A O 1
ATOM 664 N N . PRO A 1 83 ? 9.461 -8.641 -10.852 1 94.06 83 PRO A N 1
ATOM 665 C CA . PRO A 1 83 ? 9.875 -7.719 -9.789 1 94.06 83 PRO A CA 1
ATOM 666 C C . PRO A 1 83 ? 9.625 -6.254 -10.156 1 94.06 83 PRO A C 1
ATOM 668 O O . PRO A 1 83 ? 9.328 -5.441 -9.281 1 94.06 83 PRO A O 1
ATOM 671 N N . GLU A 1 84 ? 9.773 -5.902 -11.406 1 89.06 84 GLU A N 1
ATOM 672 C CA . GLU A 1 84 ? 9.547 -4.523 -11.828 1 89.06 84 GLU A CA 1
ATOM 673 C C . GLU A 1 84 ? 8.094 -4.105 -11.594 1 89.06 84 GLU A C 1
ATOM 675 O O . GLU A 1 84 ? 7.781 -2.916 -11.578 1 89.06 84 GLU A O 1
ATOM 680 N N . GLU A 1 85 ? 7.195 -5.062 -11.367 1 89.38 85 GLU A N 1
ATOM 681 C CA . GLU A 1 85 ? 5.77 -4.785 -11.219 1 89.38 85 GLU A CA 1
ATOM 682 C C . GLU A 1 85 ? 5.375 -4.691 -9.742 1 89.38 85 GLU A C 1
ATOM 684 O O . GLU A 1 85 ? 4.289 -4.215 -9.414 1 89.38 85 GLU A O 1
ATOM 689 N N . TYR A 1 86 ? 6.285 -4.992 -8.805 1 89.06 86 TYR A N 1
ATOM 690 C CA . TYR A 1 86 ? 5.949 -5.047 -7.383 1 89.06 86 TYR A CA 1
ATOM 691 C C . TYR A 1 86 ? 5.535 -3.676 -6.867 1 89.06 86 TYR A C 1
ATOM 693 O O . TYR A 1 86 ? 4.613 -3.564 -6.055 1 89.06 86 TYR A O 1
ATOM 701 N N . SER A 1 87 ? 6.168 -2.656 -7.297 1 81.31 87 SER A N 1
ATOM 702 C CA . SER A 1 87 ? 5.898 -1.309 -6.809 1 81.31 87 SER A CA 1
ATOM 703 C C . SER A 1 87 ? 4.488 -0.856 -7.184 1 81.31 87 SER A C 1
ATOM 705 O O . SER A 1 87 ? 3.951 0.075 -6.578 1 81.31 87 SER A O 1
ATOM 707 N N . LYS A 1 88 ? 3.914 -1.464 -8.164 1 79.88 88 LYS A N 1
ATOM 708 C CA . LYS A 1 88 ? 2.562 -1.133 -8.609 1 79.88 88 LYS A CA 1
ATOM 709 C C . LYS A 1 88 ? 1.527 -2.031 -7.934 1 79.88 88 LYS A C 1
ATOM 711 O O . LYS A 1 88 ? 0.341 -1.974 -8.266 1 79.88 88 LYS A O 1
ATOM 716 N N . GLY A 1 89 ? 1.974 -2.863 -7.094 1 86 89 GLY A N 1
ATOM 717 C CA . GLY A 1 89 ? 1.062 -3.756 -6.395 1 86 89 GLY A CA 1
ATOM 718 C C . GLY A 1 89 ? 0.67 -4.969 -7.219 1 86 89 GLY A C 1
ATOM 719 O O . GLY A 1 89 ? -0.419 -5.52 -7.043 1 86 89 GLY A O 1
ATOM 720 N N . ASN A 1 90 ? 1.445 -5.27 -8.195 1 90.25 90 ASN A N 1
ATOM 721 C CA . ASN A 1 90 ? 1.225 -6.434 -9.047 1 90.25 90 ASN A CA 1
ATOM 722 C C . ASN A 1 90 ? 2.172 -7.578 -8.688 1 90.25 90 ASN A C 1
ATOM 724 O O . ASN A 1 90 ? 3.379 -7.48 -8.906 1 90.25 90 ASN A O 1
ATOM 728 N N . PHE A 1 91 ? 1.564 -8.703 -8.242 1 95.5 91 PHE A N 1
ATOM 729 C CA . PHE A 1 91 ? 2.363 -9.828 -7.758 1 95.5 91 PHE A CA 1
ATOM 730 C C . PHE A 1 91 ? 2.023 -11.102 -8.523 1 95.5 91 PHE A C 1
ATOM 732 O O . PHE A 1 91 ? 2.174 -12.203 -8 1 95.5 91 PHE A O 1
ATOM 739 N N . THR A 1 92 ? 1.632 -10.922 -9.727 1 96.88 92 THR A N 1
ATOM 740 C CA . THR A 1 92 ? 1.215 -11.984 -10.633 1 96.88 92 THR A CA 1
ATOM 741 C C . THR A 1 92 ? 2.322 -13.016 -10.797 1 96.88 92 THR A C 1
ATOM 743 O O . THR A 1 92 ? 3.502 -12.672 -10.867 1 96.88 92 THR A O 1
ATOM 746 N N . LEU A 1 93 ? 1.938 -14.305 -10.852 1 98.44 93 LEU A N 1
ATOM 747 C CA . LEU A 1 93 ? 2.869 -15.422 -10.992 1 98.44 93 LEU A CA 1
ATOM 748 C C . LEU A 1 93 ? 2.643 -16.156 -12.312 1 98.44 93 LEU A C 1
ATOM 750 O O . LEU A 1 93 ? 1.499 -16.422 -12.695 1 98.44 93 LEU A O 1
ATOM 754 N N . ARG A 1 94 ? 3.717 -16.406 -13.023 1 98.44 94 ARG A N 1
ATOM 755 C CA . ARG A 1 94 ? 3.666 -17.266 -14.203 1 98.44 94 ARG A CA 1
ATOM 756 C C . ARG A 1 94 ? 4.102 -18.688 -13.867 1 98.44 94 ARG A C 1
ATOM 758 O O . ARG A 1 94 ? 5.168 -18.891 -13.281 1 98.44 94 ARG A O 1
ATOM 765 N N . LEU A 1 95 ? 3.242 -19.656 -14.133 1 98.62 95 LEU A N 1
ATOM 766 C CA . LEU A 1 95 ? 3.549 -21.078 -14 1 98.62 95 LEU A CA 1
ATOM 767 C C . LEU A 1 95 ? 3.754 -21.703 -15.367 1 98.62 95 LEU A C 1
ATOM 769 O O . LEU A 1 95 ? 2.863 -21.672 -16.219 1 98.62 95 LEU A O 1
ATOM 773 N N . THR A 1 96 ? 4.922 -22.25 -15.586 1 98.31 96 THR A N 1
ATOM 774 C CA . THR A 1 96 ? 5.246 -22.797 -16.891 1 98.31 96 THR A CA 1
ATOM 775 C C . THR A 1 96 ? 5.195 -24.312 -16.859 1 98.31 96 THR A C 1
ATOM 777 O O . THR A 1 96 ? 5.094 -24.922 -15.797 1 98.31 96 THR A O 1
ATOM 780 N N . ASN A 1 97 ? 5.191 -24.938 -18.078 1 97.69 97 ASN A N 1
ATOM 781 C CA . ASN A 1 97 ? 5.176 -26.391 -18.234 1 97.69 97 ASN A CA 1
ATOM 782 C C . ASN A 1 97 ? 4.043 -27.047 -17.453 1 97.69 97 ASN A C 1
ATOM 784 O O . ASN A 1 97 ? 4.281 -27.938 -16.641 1 97.69 97 ASN A O 1
ATOM 788 N N . LEU A 1 98 ? 2.893 -26.625 -17.812 1 98.12 98 LEU A N 1
ATOM 789 C CA . LEU A 1 98 ? 1.704 -27.047 -17.078 1 98.12 98 LEU A CA 1
ATOM 790 C C . LEU A 1 98 ? 1.485 -28.547 -17.203 1 98.12 98 LEU A C 1
ATOM 792 O O . LEU A 1 98 ? 1.656 -29.109 -18.297 1 98.12 98 LEU A O 1
ATOM 796 N N . LYS A 1 99 ? 1.117 -29.141 -16.125 1 97.38 99 LYS A N 1
ATOM 797 C CA . LYS A 1 99 ? 0.68 -30.516 -16.031 1 97.38 99 LYS A CA 1
ATOM 798 C C . LYS A 1 99 ? -0.773 -30.609 -15.57 1 97.38 99 LYS A C 1
ATOM 800 O O . LYS A 1 99 ? -1.297 -29.672 -14.961 1 97.38 99 LYS A O 1
ATOM 805 N N . LYS A 1 100 ? -1.369 -31.703 -15.883 1 96.56 100 LYS A N 1
ATOM 806 C CA . LYS A 1 100 ? -2.744 -31.906 -15.43 1 96.56 100 LYS A CA 1
ATOM 807 C C . LYS A 1 100 ? -2.842 -31.812 -13.906 1 96.56 100 LYS A C 1
ATOM 809 O O . LYS A 1 100 ? -3.832 -31.312 -13.375 1 96.56 100 LYS A O 1
ATOM 814 N N . SER A 1 101 ? -1.799 -32.219 -13.195 1 95.56 101 SER A N 1
ATOM 815 C CA . SER A 1 101 ? -1.773 -32.219 -11.742 1 95.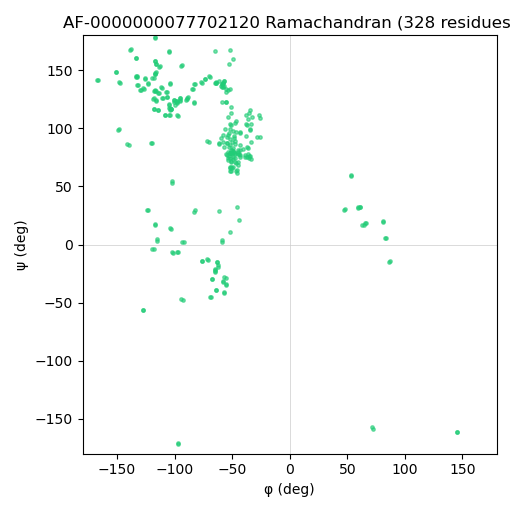56 101 SER A CA 1
ATOM 816 C C . SER A 1 101 ? -1.691 -30.812 -11.18 1 95.56 101 SER A C 1
ATOM 818 O O . SER A 1 101 ? -1.885 -30.609 -9.977 1 95.56 101 SER A O 1
ATOM 820 N N . ASP A 1 102 ? -1.4 -29.891 -12.016 1 97.56 102 ASP A N 1
ATOM 821 C CA . ASP A 1 102 ? -1.323 -28.5 -11.57 1 97.56 102 ASP A CA 1
ATOM 822 C C . ASP A 1 102 ? -2.717 -27.906 -11.375 1 97.56 102 ASP A C 1
ATOM 824 O O . ASP A 1 102 ? -2.859 -26.812 -10.812 1 97.56 102 ASP A O 1
ATOM 828 N N . GLU A 1 103 ? -3.732 -28.484 -11.828 1 97.12 103 GLU A N 1
ATOM 829 C CA . GLU A 1 103 ? -5.094 -27.969 -11.688 1 97.12 103 GLU A CA 1
ATOM 830 C C . GLU A 1 103 ? -5.473 -27.797 -10.219 1 97.12 103 GLU A C 1
ATOM 832 O O . GLU A 1 103 ? -5.145 -28.641 -9.383 1 97.12 103 GLU A O 1
ATOM 837 N N . GLY A 1 104 ? -6.148 -26.641 -9.992 1 96.31 104 GLY A N 1
ATOM 838 C CA . GLY A 1 104 ? -6.586 -26.391 -8.625 1 96.31 104 GLY A CA 1
ATOM 839 C C . GLY A 1 104 ? -6.547 -24.938 -8.227 1 96.31 104 GLY A C 1
ATOM 840 O O . GLY A 1 104 ? -6.555 -24.047 -9.094 1 96.31 104 GLY A O 1
ATOM 841 N N . SER A 1 105 ? -6.559 -24.719 -6.914 1 95.56 105 SER A N 1
ATOM 842 C CA . SER A 1 105 ? -6.652 -23.359 -6.363 1 95.56 105 SER A CA 1
ATOM 843 C C . SER A 1 105 ? -5.285 -22.859 -5.922 1 95.56 105 SER A C 1
ATOM 845 O O . SER A 1 105 ? -4.594 -23.516 -5.141 1 95.56 105 SER A O 1
ATOM 847 N N . TYR A 1 106 ? -4.914 -21.766 -6.438 1 97 106 TYR A N 1
ATOM 848 C CA . TYR A 1 106 ? -3.703 -21.047 -6.066 1 97 106 TYR A CA 1
ATOM 849 C C . TYR A 1 106 ? -4.043 -19.734 -5.348 1 97 106 TYR A C 1
ATOM 851 O O . TYR A 1 106 ? -4.895 -18.969 -5.805 1 97 106 TYR A O 1
ATOM 859 N N . CYS A 1 107 ? -3.303 -19.5 -4.258 1 95.5 107 CYS A N 1
ATOM 860 C CA . CYS A 1 107 ? -3.604 -18.297 -3.492 1 95.5 107 CYS A CA 1
ATOM 861 C C . CYS A 1 107 ? -2.35 -17.469 -3.271 1 95.5 107 CYS A C 1
ATOM 863 O O . CYS A 1 107 ? -1.274 -18 -3.012 1 95.5 107 CYS A O 1
ATOM 865 N N . CYS A 1 108 ? -2.49 -16.234 -3.48 1 95.81 108 CYS A N 1
ATOM 866 C CA . CYS A 1 108 ? -1.472 -15.258 -3.107 1 95.81 108 CYS A CA 1
ATOM 867 C C . CYS A 1 108 ? -1.839 -14.562 -1.803 1 95.81 108 CYS A C 1
ATOM 869 O O . CYS A 1 108 ? -2.904 -13.953 -1.7 1 95.81 108 CYS A O 1
ATOM 871 N N . PHE A 1 109 ? -0.932 -14.664 -0.795 1 93.12 109 PHE A N 1
ATOM 872 C CA . PHE A 1 109 ? -1.115 -14.031 0.507 1 93.12 109 PHE A CA 1
ATOM 873 C C . PHE A 1 109 ? -0.231 -12.797 0.642 1 93.12 109 PHE A C 1
ATOM 875 O O . PHE A 1 109 ? 0.996 -12.898 0.568 1 93.12 109 PHE A O 1
ATOM 882 N N . ILE A 1 110 ? -0.867 -11.672 0.794 1 91.06 110 ILE A N 1
ATOM 883 C CA . ILE A 1 110 ? -0.125 -10.43 0.981 1 91.06 110 ILE A CA 1
ATOM 884 C C . ILE A 1 110 ? -0.189 -10.008 2.447 1 91.06 110 ILE A C 1
ATOM 886 O O . ILE A 1 110 ? -1.218 -9.508 2.912 1 91.06 110 ILE A O 1
ATOM 890 N N . THR A 1 111 ? 0.875 -10.07 3.109 1 87.25 111 THR A N 1
ATOM 891 C CA . THR A 1 111 ? 0.912 -9.93 4.559 1 87.25 111 THR A CA 1
ATOM 892 C C . THR A 1 111 ? 0.574 -8.5 4.977 1 87.25 111 THR A C 1
ATOM 894 O O . THR A 1 111 ? -0.22 -8.289 5.895 1 87.25 111 THR A O 1
ATOM 897 N N . GLU A 1 112 ? 1.153 -7.531 4.297 1 82.62 112 GLU A N 1
ATOM 898 C CA . GLU A 1 112 ? 0.987 -6.133 4.676 1 82.62 112 GLU A CA 1
ATOM 899 C C . GLU A 1 112 ? -0.462 -5.684 4.512 1 82.62 112 GLU A C 1
ATOM 901 O O . GLU A 1 112 ? -0.906 -4.746 5.172 1 82.62 112 GLU A O 1
ATOM 906 N N . PHE A 1 113 ? -1.188 -6.371 3.674 1 80.62 113 PHE A N 1
ATOM 907 C CA . PHE A 1 113 ? -2.576 -5.992 3.441 1 80.62 113 PHE A CA 1
ATOM 908 C C . PHE A 1 113 ? -3.523 -6.918 4.195 1 80.62 113 PHE A C 1
ATOM 910 O O . PHE A 1 113 ? -4.727 -6.656 4.27 1 80.62 113 PHE A O 1
ATOM 917 N N . GLY A 1 114 ? -2.977 -7.906 4.766 1 79.25 114 GLY A N 1
ATOM 918 C CA . GLY A 1 114 ? -3.814 -8.867 5.469 1 79.25 114 GLY A CA 1
ATOM 919 C C . GLY A 1 114 ? -4.848 -9.523 4.574 1 79.25 114 GLY A C 1
ATOM 920 O O . GLY A 1 114 ? -5.977 -9.781 5.004 1 79.25 114 GLY A O 1
ATOM 921 N N . LEU A 1 115 ? -4.539 -9.703 3.326 1 80.56 115 LEU A N 1
ATOM 922 C CA . LEU A 1 115 ? -5.512 -10.266 2.396 1 80.56 115 LEU A CA 1
ATOM 923 C C . LEU A 1 115 ? -4.883 -11.359 1.544 1 80.56 115 LEU A C 1
ATOM 925 O O . LEU A 1 115 ? -3.66 -11.516 1.533 1 80.56 115 LEU A O 1
ATOM 929 N N . ASN A 1 116 ? -5.734 -12.164 0.985 1 87.38 116 ASN A N 1
ATOM 930 C CA . ASN A 1 116 ? -5.301 -13.133 -0.017 1 87.38 116 ASN A CA 1
ATOM 931 C C . ASN A 1 116 ? -6.227 -13.133 -1.229 1 87.38 116 ASN A C 1
ATOM 933 O O . ASN A 1 116 ? -7.387 -12.727 -1.132 1 87.38 116 ASN A O 1
ATOM 937 N N . GLU A 1 117 ? -5.652 -13.328 -2.357 1 90.56 117 GLU A N 1
ATOM 938 C CA . GLU A 1 117 ? -6.371 -13.555 -3.607 1 90.56 117 GLU A CA 1
ATOM 939 C C . GLU A 1 117 ? -6.141 -14.969 -4.133 1 90.56 117 GLU A C 1
ATOM 941 O O . GLU A 1 117 ? -5.004 -15.438 -4.184 1 90.56 117 GLU A O 1
ATOM 946 N N . CYS A 1 118 ? -7.25 -15.586 -4.453 1 93.94 118 CYS A N 1
ATOM 947 C CA . CYS A 1 118 ? -7.121 -16.953 -4.969 1 93.94 118 CYS A CA 1
ATOM 948 C C . CYS A 1 118 ? -7.621 -17.031 -6.406 1 93.94 118 CYS A C 1
ATOM 950 O O . CYS A 1 118 ? -8.523 -16.297 -6.797 1 93.94 118 CYS A O 1
ATOM 952 N N . VAL A 1 119 ? -6.957 -17.922 -7.152 1 95.62 119 VAL A N 1
ATOM 953 C CA . VAL A 1 119 ? -7.32 -18.172 -8.539 1 95.62 119 VAL A CA 1
ATOM 954 C C . VAL A 1 119 ? -7.395 -19.688 -8.781 1 95.62 119 VAL A C 1
ATOM 956 O O . VAL A 1 119 ? -6.594 -20.453 -8.242 1 95.62 119 VAL A O 1
ATOM 959 N N . ASN A 1 120 ? -8.391 -20.109 -9.492 1 96.88 120 ASN A N 1
ATOM 960 C CA . ASN A 1 120 ? -8.516 -21.516 -9.875 1 96.88 120 ASN A CA 1
ATOM 961 C C . ASN A 1 120 ? -7.949 -21.766 -11.273 1 96.88 120 ASN A C 1
ATOM 963 O O . ASN A 1 120 ? -8.367 -21.125 -12.242 1 96.88 120 ASN A O 1
ATOM 967 N N . LEU A 1 121 ? -7.039 -22.641 -11.352 1 97.62 121 LEU A N 1
ATOM 968 C CA . LEU A 1 121 ? -6.422 -23.016 -12.617 1 97.62 121 LEU A CA 1
ATOM 969 C C . LEU A 1 121 ? -7.055 -24.281 -13.172 1 97.62 121 LEU A C 1
ATOM 971 O O . LEU A 1 121 ? -7.125 -25.297 -12.484 1 97.62 121 LEU A O 1
ATOM 975 N N . GLN A 1 122 ? -7.547 -24.156 -14.383 1 97.25 122 GLN A N 1
ATOM 976 C CA . GLN A 1 122 ? -8.016 -25.297 -15.156 1 97.25 122 GLN A CA 1
ATOM 977 C C . GLN A 1 122 ? -7.035 -25.641 -16.281 1 97.25 122 GLN A C 1
ATOM 979 O O . GLN A 1 122 ? -6.637 -24.766 -17.047 1 97.25 122 GLN A O 1
ATOM 984 N N . VAL A 1 123 ? -6.664 -26.906 -16.266 1 97.12 123 VAL A N 1
ATOM 985 C CA . VAL A 1 123 ? -5.699 -27.328 -17.266 1 97.12 123 VAL A CA 1
ATOM 986 C C . VAL A 1 123 ? -6.379 -28.266 -18.281 1 97.12 123 VAL A C 1
ATOM 988 O O . VAL A 1 123 ? -6.949 -29.281 -17.891 1 97.12 123 VAL A O 1
ATOM 991 N N . LYS A 1 124 ? -6.254 -27.906 -19.609 1 94.75 124 LYS A N 1
ATOM 992 C CA . LYS A 1 124 ? -6.895 -28.688 -20.672 1 94.75 124 LYS A CA 1
ATOM 993 C C . LYS A 1 124 ? -5.855 -29.297 -21.594 1 94.75 124 LYS A C 1
ATOM 995 O O . LYS A 1 124 ? -4.703 -28.875 -21.625 1 94.75 124 LYS A O 1
ATOM 1000 N N . VAL A 1 125 ? -6.176 -30.406 -22.281 1 91.06 125 VAL A N 1
ATOM 1001 C CA . VAL A 1 125 ? -5.355 -31.062 -23.297 1 91.06 125 VAL A CA 1
ATOM 1002 C C . VAL A 1 125 ? -5.668 -30.484 -24.672 1 91.06 125 VAL A C 1
ATOM 1004 O O . VAL A 1 125 ? -6.836 -30.281 -25.016 1 91.06 125 VAL A O 1
ATOM 1007 N N . LEU A 1 126 ? -4.656 -30.031 -25.312 1 78.38 126 LEU A N 1
ATOM 1008 C CA . LEU A 1 126 ? -4.895 -29.594 -26.688 1 78.38 126 LEU A CA 1
ATOM 1009 C C . LEU A 1 126 ? -5.387 -30.75 -27.547 1 78.38 126 LEU A C 1
ATOM 1011 O O . LEU A 1 126 ? -4.715 -31.781 -27.641 1 78.38 126 LEU A O 1
ATOM 1015 N N . VAL A 1 127 ? -6.605 -31.062 -27.656 1 71.88 127 VAL A N 1
ATOM 1016 C CA . VAL A 1 127 ? -7.094 -32.094 -28.562 1 71.88 127 VAL A CA 1
ATOM 1017 C C . VAL A 1 127 ? -6.988 -31.578 -30 1 71.88 127 VAL A C 1
ATOM 1019 O O . VAL A 1 127 ? -7.598 -30.578 -30.359 1 71.88 127 VAL A O 1
ATOM 1022 N N . LEU A 1 128 ? -5.844 -31.844 -30.547 1 61.34 128 LEU A N 1
ATOM 1023 C CA . LEU A 1 128 ? -5.816 -31.641 -31.984 1 61.34 128 LEU A CA 1
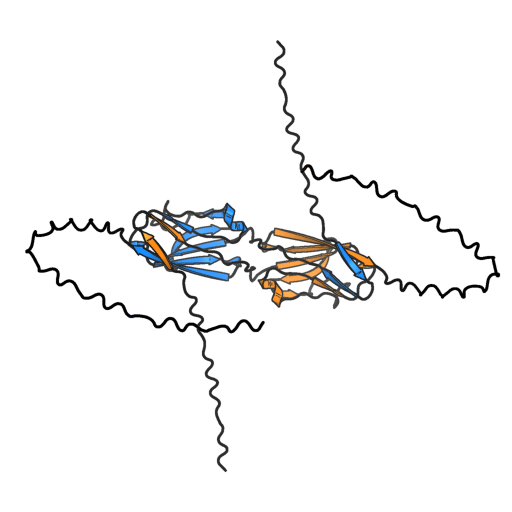ATOM 1024 C C . LEU A 1 128 ? -6.973 -32.375 -32.656 1 61.34 128 LEU A C 1
ATOM 1026 O O . LEU A 1 128 ? -7.098 -33.594 -32.531 1 61.34 128 LEU A O 1
ATOM 1030 N N . GLU A 1 129 ? -8.125 -31.812 -32.5 1 59 129 GLU A N 1
ATOM 1031 C CA . GLU A 1 129 ? -9.141 -32.469 -33.344 1 59 129 GLU A CA 1
ATOM 1032 C C . GLU A 1 129 ? -8.562 -32.875 -34.688 1 59 129 GLU A C 1
ATOM 1034 O O . GLU A 1 129 ? -7.965 -32.094 -35.406 1 59 129 GLU A O 1
ATOM 1039 N N . LYS A 1 130 ? -8.078 -34.125 -34.781 1 58.66 130 LYS A N 1
ATOM 1040 C CA . LYS A 1 130 ? -7.793 -34.656 -36.094 1 58.66 130 LYS A CA 1
ATOM 1041 C C . LYS A 1 130 ? -8.812 -34.156 -37.125 1 58.66 130 LYS A C 1
ATOM 1043 O O . LYS A 1 130 ? -10.016 -34.219 -36.875 1 58.66 130 LYS A O 1
ATOM 1048 N N . PRO A 1 131 ? -8.359 -33.375 -38.031 1 57.44 131 PRO A N 1
ATOM 1049 C CA . PRO A 1 131 ? -9.336 -33.062 -39.062 1 57.44 131 PRO A CA 1
ATOM 1050 C C . PRO A 1 131 ? -10.227 -34.25 -39.406 1 57.44 131 PRO A C 1
ATOM 1052 O O . PRO A 1 131 ? -9.742 -35.406 -39.469 1 57.44 131 PRO A O 1
ATOM 1055 N N . ARG A 1 132 ? -11.367 -34.281 -38.969 1 53.75 132 ARG A N 1
ATOM 1056 C CA . ARG A 1 132 ? -12.273 -35.312 -39.469 1 53.75 132 ARG A CA 1
ATOM 1057 C C . ARG A 1 132 ? -11.914 -35.719 -40.875 1 53.75 132 ARG A C 1
ATOM 1059 O O . ARG A 1 132 ? -11.773 -34.844 -41.75 1 53.75 132 ARG A O 1
ATOM 1066 N N . GLY A 1 133 ? -11.125 -36.719 -41.094 1 51.22 133 GLY A N 1
ATOM 1067 C CA . GLY A 1 133 ? -10.945 -37.188 -42.438 1 51.22 133 GLY A CA 1
ATOM 1068 C C . GLY A 1 133 ? -12.141 -36.906 -43.344 1 51.22 133 GLY A C 1
ATOM 1069 O O . GLY A 1 133 ? -13.289 -36.969 -42.875 1 51.22 133 GLY A O 1
ATOM 1070 N N . ILE A 1 134 ? -11.992 -36 -44.344 1 49.84 134 ILE A N 1
ATOM 1071 C CA . ILE A 1 134 ? -12.977 -35.75 -45.406 1 49.84 134 ILE A CA 1
ATOM 1072 C C . ILE A 1 134 ? -13.641 -37.094 -45.781 1 49.84 134 ILE A C 1
ATOM 1074 O O . ILE A 1 134 ? -12.977 -38 -46.281 1 49.84 134 ILE A O 1
ATOM 1078 N N . GLN A 1 135 ? -14.547 -37.531 -44.969 1 49.88 135 GLN A N 1
ATOM 1079 C CA . GLN A 1 135 ? -15.32 -38.656 -45.5 1 49.88 135 GLN A CA 1
ATOM 1080 C C . GLN A 1 135 ? -15.594 -38.469 -47 1 49.88 135 GLN A C 1
ATOM 1082 O O . GLN A 1 135 ? -16.031 -37.406 -47.406 1 49.88 135 GLN A O 1
ATOM 1087 N N . LYS A 1 136 ? -14.914 -39.156 -47.844 1 47.97 136 LYS A N 1
ATOM 1088 C CA . LYS A 1 136 ? -15.195 -39.188 -49.281 1 47.97 136 LYS A CA 1
ATOM 1089 C C . LYS A 1 136 ? -16.703 -39.125 -49.531 1 47.97 136 LYS A C 1
ATOM 1091 O O . LYS A 1 136 ? -17.469 -39.875 -48.969 1 47.97 136 LYS A O 1
ATOM 1096 N N . PRO A 1 137 ? -17.203 -38 -50.031 1 46.28 137 PRO A N 1
ATOM 1097 C CA . PRO A 1 137 ? -18.625 -37.906 -50.375 1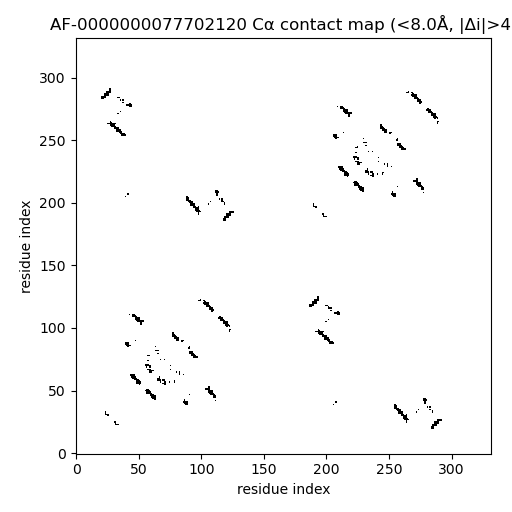 46.28 137 PRO A CA 1
ATOM 1098 C C . PRO A 1 137 ? -19.156 -39.125 -51.094 1 46.28 137 PRO A C 1
ATOM 1100 O O . PRO A 1 137 ? -18.531 -39.594 -52.062 1 46.28 137 PRO A O 1
ATOM 1103 N N . ASP A 1 138 ? -19.547 -40.094 -50.312 1 41.66 138 ASP A N 1
ATOM 1104 C CA . ASP A 1 138 ? -20.25 -41.125 -51.062 1 41.66 138 ASP A CA 1
ATOM 1105 C C . ASP A 1 138 ? -21.125 -40.531 -52.156 1 41.66 138 ASP A C 1
ATOM 1107 O O . ASP A 1 138 ? -21.797 -39.531 -51.938 1 41.66 138 ASP A O 1
ATOM 1111 N N . SER A 1 139 ? -20.797 -40.719 -53.438 1 43.03 139 SER A N 1
ATOM 1112 C CA . SER A 1 139 ? -21.406 -40.281 -54.719 1 43.03 139 SER A CA 1
ATOM 1113 C C . SER A 1 139 ? -22.922 -40.469 -54.688 1 43.03 139 SER A C 1
ATOM 1115 O O . SER A 1 139 ? -23.531 -40.656 -55.75 1 43.03 139 SER A O 1
ATOM 1117 N N . ASN A 1 140 ? -23.578 -40.562 -53.469 1 33.59 140 ASN A N 1
ATOM 1118 C CA . ASN A 1 140 ? -24.953 -41 -53.656 1 33.59 140 ASN A CA 1
ATOM 1119 C C . ASN A 1 140 ? -25.688 -40.156 -54.688 1 33.59 140 ASN A C 1
ATOM 1121 O O . ASN A 1 140 ? -25.312 -39 -54.906 1 33.59 140 ASN A O 1
ATOM 1125 N N . SER A 1 141 ? -26.859 -40.656 -55.094 1 35.91 141 SER A N 1
ATOM 1126 C CA . SER A 1 141 ? -27.812 -40.594 -56.188 1 35.91 141 SER A CA 1
ATOM 1127 C C . SER A 1 141 ? -28.438 -39.188 -56.281 1 35.91 141 SER A C 1
ATOM 1129 O O . SER A 1 141 ? -28.375 -38.406 -55.344 1 35.91 141 SER A O 1
ATOM 1131 N N . GLY A 1 142 ? -29.109 -38.906 -57.406 1 33.78 142 GLY A N 1
ATOM 1132 C CA . GLY A 1 142 ? -29.75 -37.938 -58.312 1 33.78 142 GLY A CA 1
ATOM 1133 C C . GLY A 1 142 ? -30.906 -37.188 -57.688 1 33.78 142 GLY A C 1
ATOM 1134 O O . GLY A 1 142 ? -32.031 -37.281 -58.156 1 33.78 142 GLY A O 1
ATOM 1135 N N . GLY A 1 143 ? -30.875 -37 -56.344 1 31.95 143 GLY A N 1
ATOM 1136 C CA . GLY A 1 143 ? -32.156 -36.531 -55.844 1 31.95 143 GLY A CA 1
ATOM 1137 C C . GLY A 1 143 ? -32.625 -35.219 -56.469 1 31.95 143 GLY A C 1
ATOM 1138 O O . GLY A 1 143 ? -31.797 -34.375 -56.781 1 31.95 143 GLY A O 1
ATOM 1139 N N . GLU A 1 144 ? -33.781 -35.344 -57.031 1 36.69 144 GLU A N 1
ATOM 1140 C CA . GLU A 1 144 ? -34.625 -34.406 -57.781 1 36.69 144 GLU A CA 1
ATOM 1141 C C . GLU A 1 144 ? -34.812 -33.094 -57 1 36.69 144 GLU A C 1
ATOM 1143 O O . GLU A 1 144 ? -35.062 -33.125 -55.781 1 36.69 144 GLU A O 1
ATOM 1148 N N . THR A 1 145 ? -34.094 -32.062 -57.406 1 33.91 145 THR A N 1
ATOM 1149 C CA . THR A 1 145 ? -34 -30.672 -56.969 1 33.91 145 THR A CA 1
ATOM 1150 C C . THR A 1 145 ? -35.375 -30 -56.906 1 33.91 145 THR A C 1
ATOM 1152 O O . THR A 1 145 ? -36 -29.812 -57.938 1 33.91 145 THR A O 1
ATOM 1155 N N . THR A 1 146 ? -36.281 -30.484 -56.031 1 31.91 146 THR A N 1
ATOM 1156 C CA . THR A 1 146 ? -37.562 -29.797 -56 1 31.91 146 THR A CA 1
ATOM 1157 C C . THR A 1 146 ? -37.344 -28.297 -55.719 1 31.91 146 THR A C 1
ATOM 1159 O O . THR A 1 146 ? -36.656 -27.922 -54.781 1 31.91 146 THR A O 1
ATOM 1162 N N . ALA A 1 147 ? -37.375 -27.547 -56.812 1 33.59 147 ALA A N 1
ATOM 1163 C CA . ALA A 1 147 ? -37.281 -26.094 -56.969 1 33.59 147 ALA A CA 1
ATOM 1164 C C . ALA A 1 147 ? -38.281 -25.375 -56.031 1 33.59 147 ALA A C 1
ATOM 1166 O O . ALA A 1 147 ? -39.469 -25.531 -56.188 1 33.59 147 ALA A O 1
ATOM 1167 N N . GLY A 1 148 ? -37.969 -25.422 -54.625 1 32.38 148 GLY A N 1
ATOM 1168 C CA . GLY A 1 148 ? -38.875 -24.734 -53.719 1 32.38 148 GLY A CA 1
ATOM 1169 C C . GLY A 1 148 ? -39.156 -23.312 -54.125 1 32.38 148 GLY A C 1
ATOM 1170 O O . GLY A 1 148 ? -38.25 -22.609 -54.625 1 32.38 148 GLY A O 1
ATOM 1171 N N . ARG A 1 149 ? -40.438 -23.109 -54.5 1 31.91 149 ARG A N 1
ATOM 1172 C CA . ARG A 1 149 ? -41.156 -21.906 -54.906 1 31.91 149 ARG A CA 1
ATOM 1173 C C . ARG A 1 149 ? -40.938 -20.781 -53.906 1 31.91 149 ARG A C 1
ATOM 1175 O O . ARG A 1 149 ? -41.219 -20.922 -52.719 1 31.91 149 ARG A O 1
ATOM 1182 N N . ILE A 1 150 ? -39.75 -20.062 -54.031 1 34.66 150 ILE A N 1
ATOM 1183 C CA . ILE A 1 150 ? -39.438 -18.875 -53.25 1 34.66 150 ILE A CA 1
ATOM 1184 C C . ILE A 1 150 ? -40.625 -17.922 -53.25 1 34.66 150 ILE A C 1
ATOM 1186 O O . ILE A 1 150 ? -41.031 -17.438 -54.312 1 34.66 150 ILE A O 1
ATOM 1190 N N . THR A 1 151 ? -41.688 -18.328 -52.562 1 33.91 151 THR A N 1
ATOM 1191 C CA . THR A 1 151 ? -42.812 -17.422 -52.5 1 33.91 151 THR A CA 1
ATOM 1192 C C . THR A 1 151 ? -42.375 -16.031 -52.031 1 33.91 151 THR A C 1
ATOM 1194 O O . THR A 1 151 ? -41.656 -15.906 -51.031 1 33.91 151 THR A O 1
ATOM 1197 N N . SER A 1 152 ? -42.188 -15.086 -52.969 1 33.69 152 SER A N 1
ATOM 1198 C CA . SER A 1 152 ? -41.875 -13.664 -52.844 1 33.69 152 SER A CA 1
ATOM 1199 C C . SER A 1 152 ? -42.875 -12.961 -51.938 1 33.69 152 SER A C 1
ATOM 1201 O O . SER A 1 152 ? -44.062 -12.953 -52.219 1 33.69 152 SER A O 1
ATOM 1203 N N . LEU A 1 153 ? -42.656 -13.117 -50.594 1 33.22 153 LEU A N 1
ATOM 1204 C CA . LEU A 1 153 ? -43.469 -12.359 -49.656 1 33.22 153 LEU A CA 1
ATOM 1205 C C . LEU A 1 153 ? -43.406 -10.867 -49.969 1 33.22 153 LEU A C 1
ATOM 1207 O O . LEU A 1 153 ? -42.344 -10.266 -49.906 1 33.22 153 LEU A O 1
ATOM 1211 N N . LEU A 1 154 ? -44.25 -10.461 -50.812 1 34.38 154 LEU A N 1
ATOM 1212 C CA . LEU A 1 154 ? -44.5 -9.07 -51.188 1 34.38 154 LEU A CA 1
ATOM 1213 C C . LEU A 1 154 ? -44.781 -8.227 -49.969 1 34.38 154 LEU A C 1
ATOM 1215 O O . LEU A 1 154 ? -45.75 -8.469 -49.25 1 34.38 154 LEU A O 1
ATOM 1219 N N . ILE A 1 155 ? -43.688 -7.91 -49.156 1 43.09 155 ILE A N 1
ATOM 1220 C CA . ILE A 1 155 ? -43.844 -6.996 -48.031 1 43.09 155 ILE A CA 1
ATOM 1221 C C . ILE A 1 155 ? -44.469 -5.684 -48.531 1 43.09 155 ILE A C 1
ATOM 1223 O O . ILE A 1 155 ? -43.969 -5.074 -49.469 1 43.09 155 ILE A O 1
ATOM 1227 N N . PRO A 1 156 ? -45.688 -5.418 -48.188 1 40.78 156 PRO A N 1
ATOM 1228 C CA . PRO A 1 156 ? -46.406 -4.199 -48.594 1 40.78 156 PRO A CA 1
ATOM 1229 C C . PRO A 1 156 ? -45.688 -2.928 -48.156 1 40.78 156 PRO A C 1
ATOM 1231 O O . PRO A 1 156 ? -45.156 -2.865 -47.062 1 40.78 156 PRO A O 1
ATOM 1234 N N . LEU A 1 157 ? -44.875 -2.371 -49.031 1 42.41 157 LEU A N 1
ATOM 1235 C CA . LEU A 1 157 ? -44.281 -1.06 -48.875 1 42.41 157 LEU A CA 1
ATOM 1236 C C . LEU A 1 157 ? -45.312 -0.011 -48.469 1 42.41 157 LEU A C 1
ATOM 1238 O O . LEU A 1 157 ? -46.281 0.206 -49.219 1 42.41 157 LEU A O 1
ATOM 1242 N N . PHE A 1 158 ? -45.688 0.022 -47.188 1 38.69 158 PHE A N 1
ATOM 1243 C CA . PHE A 1 158 ? -46.562 1.097 -46.719 1 38.69 158 PHE A CA 1
ATOM 1244 C C . PHE A 1 158 ? -45.969 2.457 -47.094 1 38.69 158 PHE A C 1
ATOM 1246 O O . PHE A 1 158 ? -44.844 2.789 -46.719 1 38.69 158 PHE A O 1
ATOM 1253 N N . SER A 1 159 ? -46.188 2.934 -48.281 1 38.31 159 SER A N 1
ATOM 1254 C CA . SER A 1 159 ? -45.906 4.254 -48.844 1 38.31 159 SER A CA 1
ATOM 1255 C C . SER A 1 159 ? -46.469 5.355 -47.938 1 38.31 159 SER A C 1
ATOM 1257 O O . SER A 1 159 ? -47.688 5.465 -47.75 1 38.31 159 SER A O 1
ATOM 1259 N N . VAL A 1 160 ? -45.875 5.48 -46.656 1 38.03 160 VAL A N 1
ATOM 1260 C CA . VAL A 1 160 ? -46.281 6.633 -45.875 1 38.03 160 VAL A CA 1
ATOM 1261 C C . VAL A 1 160 ? -46.062 7.914 -46.656 1 38.03 160 VAL A C 1
ATOM 1263 O O . VAL A 1 160 ? -44.969 8.172 -47.125 1 38.03 160 VAL A O 1
ATOM 1266 N N . THR A 1 161 ? -47.031 8.336 -47.469 1 36.66 161 THR A N 1
ATOM 1267 C CA . THR A 1 161 ? -47.188 9.57 -48.219 1 36.66 161 THR A CA 1
ATOM 1268 C C . THR A 1 161 ? -46.969 10.789 -47.312 1 36.66 161 THR A C 1
ATOM 1270 O O . THR A 1 161 ? -47.75 11.039 -46.406 1 36.66 161 THR A O 1
ATOM 1273 N N . LEU A 1 162 ? -45.688 10.906 -46.844 1 34.5 162 LEU A N 1
ATOM 1274 C CA . LEU A 1 162 ? -45.375 12.18 -46.188 1 34.5 162 LEU A CA 1
ATOM 1275 C C . LEU A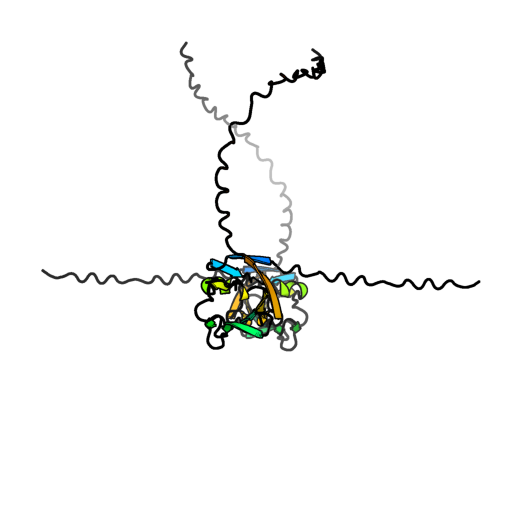 1 162 ? -45.781 13.352 -47.094 1 34.5 162 LEU A C 1
ATOM 1277 O O . LEU A 1 162 ? -45.281 13.516 -48.188 1 34.5 162 LEU A O 1
ATOM 1281 N N . GLN A 1 163 ? -47.062 13.68 -47.062 1 30.84 163 GLN A N 1
ATOM 1282 C CA . GLN A 1 163 ? -47.625 14.883 -47.656 1 30.84 163 GLN A CA 1
ATOM 1283 C C . GLN A 1 163 ? -46.812 16.125 -47.281 1 30.84 163 GLN A C 1
ATOM 1285 O O . GLN A 1 163 ? -46.719 16.453 -46.094 1 30.84 163 GLN A O 1
ATOM 1290 N N . LEU A 1 164 ? -45.656 16.312 -47.969 1 30.22 164 LEU A N 1
ATOM 1291 C CA . LEU A 1 164 ? -44.906 17.562 -47.969 1 30.22 164 LEU A CA 1
ATOM 1292 C C . LEU A 1 164 ? -45.812 18.766 -48.125 1 30.22 164 LEU A C 1
ATOM 1294 O O . LEU A 1 164 ? -46.469 18.906 -49.156 1 30.22 164 LEU A O 1
ATOM 1298 N N . CYS A 1 165 ? -46.5 19.172 -47.031 1 27.88 165 CYS A N 1
ATOM 1299 C CA . CYS A 1 165 ? -47.188 20.453 -47.062 1 27.88 165 CYS A CA 1
ATOM 1300 C C . CYS A 1 165 ? -46.25 21.547 -47.625 1 27.88 165 CYS A C 1
ATOM 1302 O O . CYS A 1 165 ? -45.188 21.781 -47.062 1 27.88 165 CYS A O 1
ATOM 1304 N N . VAL A 1 166 ? -46.5 21.906 -48.844 1 24.73 166 VAL A N 1
ATOM 1305 C CA . VAL A 1 166 ? -46.188 23.172 -49.5 1 24.73 166 VAL A CA 1
ATOM 1306 C C . VAL A 1 166 ? -46.719 24.328 -48.656 1 24.73 166 VAL A C 1
ATOM 1308 O O . VAL A 1 166 ? -47.875 24.297 -48.188 1 24.73 166 VAL A O 1
ATOM 1311 N N . MET B 1 1 ? -57.594 -8.891 24.391 1 35.94 1 MET B N 1
ATOM 1312 C CA . MET B 1 1 ? -56.812 -8.156 23.406 1 35.94 1 MET B CA 1
ATOM 1313 C C . MET B 1 1 ? -55.375 -8.656 23.375 1 35.94 1 MET B C 1
ATOM 1315 O O . MET B 1 1 ? -54.625 -8.484 24.344 1 35.94 1 MET B O 1
ATOM 1319 N N . VAL B 1 2 ? -55.156 -9.836 22.766 1 43.03 2 VAL B N 1
ATOM 1320 C CA . VAL B 1 2 ? -53.906 -10.523 22.531 1 43.03 2 VAL B CA 1
ATOM 1321 C C . VAL B 1 2 ? -52.969 -9.625 21.719 1 43.03 2 VAL B C 1
ATOM 1323 O O . VAL B 1 2 ? -53.344 -9.172 20.625 1 43.03 2 VAL B O 1
ATOM 1326 N N . LYS B 1 3 ? -52.125 -8.727 22.359 1 49.72 3 LYS B N 1
ATOM 1327 C CA . LYS B 1 3 ? -51.062 -7.961 21.688 1 49.72 3 LYS B CA 1
ATOM 1328 C C . LYS B 1 3 ? -50.219 -8.867 20.828 1 49.72 3 LYS B C 1
ATOM 1330 O O . LYS B 1 3 ? -49.625 -9.836 21.312 1 49.72 3 LYS B O 1
ATOM 1335 N N . SER B 1 4 ? -50.469 -9.047 19.531 1 47.03 4 SER B N 1
ATOM 1336 C CA . SER B 1 4 ? -49.656 -9.719 18.547 1 47.03 4 SER B CA 1
ATOM 1337 C C . SER B 1 4 ? -48.25 -9.133 18.5 1 47.03 4 SER B C 1
ATOM 1339 O O . SER B 1 4 ? -48.062 -7.953 18.188 1 47.03 4 SER B O 1
ATOM 1341 N N . VAL B 1 5 ? -47.344 -9.484 19.469 1 52.12 5 VAL B N 1
ATOM 1342 C CA . VAL B 1 5 ? -45.906 -9.227 19.312 1 52.12 5 VAL B CA 1
ATOM 1343 C C . VAL B 1 5 ? -45.438 -9.727 17.953 1 52.12 5 VAL B C 1
ATOM 1345 O O . VAL B 1 5 ? -45.5 -10.93 17.672 1 52.12 5 VAL B O 1
ATOM 1348 N N . LEU B 1 6 ? -45.656 -8.961 16.859 1 46.97 6 LEU B N 1
ATOM 1349 C CA . LEU B 1 6 ? -44.969 -9.172 15.594 1 46.97 6 LEU B CA 1
ATOM 1350 C C . LEU B 1 6 ? -43.438 -9.258 15.797 1 46.97 6 LEU B C 1
ATOM 1352 O O . LEU B 1 6 ? -42.812 -8.258 16.125 1 46.97 6 LEU B O 1
ATOM 1356 N N . LEU B 1 7 ? -42.969 -10.438 16.25 1 47.22 7 LEU B N 1
ATOM 1357 C CA . LEU B 1 7 ? -41.562 -10.766 16.188 1 47.22 7 LEU B CA 1
ATOM 1358 C C . LEU B 1 7 ? -41 -10.586 14.781 1 47.22 7 LEU B C 1
ATOM 1360 O O . LEU B 1 7 ? -41.344 -11.352 13.875 1 47.22 7 LEU B O 1
ATOM 1364 N N . ILE B 1 8 ? -40.75 -9.375 14.328 1 46 8 ILE B N 1
ATOM 1365 C CA . ILE B 1 8 ? -39.969 -9.117 13.133 1 46 8 ILE B CA 1
ATOM 1366 C C . ILE B 1 8 ? -38.656 -9.906 13.195 1 46 8 ILE B C 1
ATOM 1368 O O . ILE B 1 8 ? -37.781 -9.633 14.039 1 46 8 ILE B O 1
ATOM 1372 N N . CYS B 1 9 ? -38.688 -11.211 12.805 1 43.06 9 CYS B N 1
ATOM 1373 C CA . CYS B 1 9 ? -37.469 -11.977 12.469 1 43.06 9 CYS B CA 1
ATOM 1374 C C . CYS B 1 9 ? -36.625 -11.219 11.469 1 43.06 9 CYS B C 1
ATOM 1376 O O . CYS B 1 9 ? -37 -11.062 10.312 1 43.06 9 CYS B O 1
ATOM 1378 N N . PHE B 1 10 ? -35.844 -10.219 11.844 1 45.44 10 PHE B N 1
ATOM 1379 C CA . PHE B 1 10 ? -34.75 -9.672 11.047 1 45.44 10 PHE B CA 1
ATOM 1380 C C . PHE B 1 10 ? -33.875 -10.789 10.5 1 45.44 10 PHE B C 1
ATOM 1382 O O . PHE B 1 10 ? -33 -11.312 11.211 1 45.44 10 PHE B O 1
ATOM 1389 N N . PHE B 1 11 ? -34.344 -11.633 9.477 1 38.03 11 PHE B N 1
ATOM 1390 C CA . PHE B 1 11 ? -33.469 -12.477 8.664 1 38.03 11 PHE B CA 1
ATOM 1391 C C . PHE B 1 11 ? -32.344 -11.656 8.086 1 38.03 11 PHE B C 1
ATOM 1393 O O . PHE B 1 11 ? -32.531 -10.867 7.168 1 38.03 11 PHE B O 1
ATOM 1400 N N . LYS B 1 12 ? -31.266 -11.328 8.875 1 45.5 12 LYS B N 1
ATOM 1401 C CA . LYS B 1 12 ? -29.984 -10.938 8.281 1 45.5 12 LYS B CA 1
ATOM 1402 C C . LYS B 1 12 ? -29.594 -11.875 7.145 1 45.5 12 LYS B C 1
ATOM 1404 O O . LYS B 1 12 ? -29.234 -13.031 7.383 1 45.5 12 LYS B O 1
ATOM 1409 N N . LEU B 1 13 ? -30.125 -11.789 5.945 1 41.22 13 LEU B N 1
ATOM 1410 C CA . LEU B 1 13 ? -29.531 -12.367 4.75 1 41.22 13 LEU B CA 1
ATOM 1411 C C . LEU B 1 13 ? -28.031 -12.07 4.699 1 41.22 13 LEU B C 1
ATOM 1413 O O . LEU B 1 13 ? -27.625 -10.93 4.461 1 41.22 13 LEU B O 1
ATOM 1417 N N . LEU B 1 14 ? -27.234 -12.82 5.434 1 43.62 14 LEU B N 1
ATOM 1418 C CA . LEU B 1 14 ? -25.812 -12.898 5.156 1 43.62 14 LEU B CA 1
ATOM 1419 C C . LEU B 1 14 ? -25.562 -13.094 3.664 1 43.62 14 LEU B C 1
ATOM 1421 O O . LEU B 1 14 ? -25.656 -14.211 3.154 1 43.62 14 LEU B O 1
ATOM 1425 N N . LEU B 1 15 ? -25.875 -12.211 2.746 1 41.84 15 LEU B N 1
ATOM 1426 C CA . LEU B 1 15 ? -25.234 -12.188 1.436 1 41.84 15 LEU B CA 1
ATOM 1427 C C . LEU B 1 15 ? -23.75 -12.508 1.55 1 41.84 15 LEU B C 1
ATOM 1429 O O . LEU B 1 15 ? -22.953 -11.648 1.928 1 41.84 15 LEU B O 1
ATOM 1433 N N . TYR B 1 16 ? -23.422 -13.773 1.767 1 42.47 16 TYR B N 1
ATOM 1434 C CA . TYR B 1 16 ? -22.078 -14.227 1.412 1 42.47 16 TYR B CA 1
ATOM 1435 C C . TYR B 1 16 ? -21.656 -13.688 0.051 1 42.47 16 TYR B C 1
ATOM 1437 O O . TYR B 1 16 ? -22.203 -14.086 -0.979 1 42.47 16 TYR B O 1
ATOM 1445 N N . GLU B 1 17 ? -21.25 -12.461 -0.157 1 47.59 17 GLU B N 1
ATOM 1446 C CA . GLU B 1 17 ? -20.484 -12.172 -1.369 1 47.59 17 GLU B CA 1
ATOM 1447 C C . GLU B 1 17 ? -19.578 -13.344 -1.737 1 47.59 17 GLU B C 1
ATOM 1449 O O . GLU B 1 17 ? -18.609 -13.625 -1.038 1 47.59 17 GLU B O 1
ATOM 1454 N N . ALA B 1 18 ? -20.078 -14.383 -2.283 1 48.84 18 ALA B N 1
ATOM 1455 C CA . ALA B 1 18 ? -19.234 -15.375 -2.955 1 48.84 18 ALA B CA 1
ATOM 1456 C C . ALA B 1 18 ? -18.109 -14.703 -3.732 1 48.84 18 ALA B C 1
ATOM 1458 O O . ALA B 1 18 ? -18.359 -13.914 -4.645 1 48.84 18 ALA B O 1
ATOM 1459 N N . SER B 1 19 ? -17.062 -14.242 -3.094 1 54.5 19 SER B N 1
ATOM 1460 C CA . SER B 1 19 ? -15.883 -13.812 -3.83 1 54.5 19 SER B CA 1
ATOM 1461 C C . SER B 1 19 ? -15.633 -14.711 -5.039 1 54.5 19 SER B C 1
ATOM 1463 O O . SER B 1 19 ? -15.477 -15.93 -4.895 1 54.5 19 SER B O 1
ATOM 1465 N N . VAL B 1 20 ? -16.312 -14.414 -6.137 1 63.97 20 VAL B N 1
ATOM 1466 C CA . VAL B 1 20 ? -16.078 -15.148 -7.371 1 63.97 20 VAL B CA 1
ATOM 1467 C C . VAL B 1 20 ? -14.57 -15.344 -7.578 1 63.97 20 VAL B C 1
ATOM 1469 O O . VAL B 1 20 ? -13.82 -14.367 -7.664 1 63.97 20 VAL B O 1
ATOM 1472 N N . GLN B 1 21 ? -14.117 -16.453 -7.184 1 79.31 21 GLN B N 1
ATOM 1473 C CA . GLN B 1 21 ? -12.734 -16.812 -7.484 1 79.31 21 GLN B CA 1
ATOM 1474 C C . GLN B 1 21 ? -12.461 -16.734 -8.984 1 79.31 21 GLN B C 1
ATOM 1476 O O . GLN B 1 21 ? -13.25 -17.234 -9.789 1 79.31 21 GLN B O 1
ATOM 1481 N N . GLU B 1 22 ? -11.531 -15.992 -9.453 1 90.12 22 GLU B N 1
ATOM 1482 C CA . GLU B 1 22 ? -11.102 -15.922 -10.844 1 90.12 22 GLU B CA 1
ATOM 1483 C C . GLU B 1 22 ? -10.648 -17.297 -11.352 1 90.12 22 GLU B C 1
ATOM 1485 O O . GLU B 1 22 ? -10.016 -18.047 -10.617 1 90.12 22 GLU B O 1
ATOM 1490 N N . VAL B 1 23 ? -11.055 -17.688 -12.523 1 94.69 23 VAL B N 1
ATOM 1491 C CA . VAL B 1 23 ? -10.648 -18.922 -13.164 1 94.69 23 VAL B CA 1
ATOM 1492 C C . VAL B 1 23 ? -9.68 -18.625 -14.305 1 94.69 23 VAL B C 1
ATOM 1494 O O . VAL B 1 23 ? -9.93 -17.734 -15.125 1 94.69 23 VAL B O 1
ATOM 1497 N N . VAL B 1 24 ? -8.602 -19.297 -14.359 1 96.69 24 VAL B N 1
ATOM 1498 C CA . VAL B 1 24 ? -7.613 -19.234 -15.43 1 96.69 24 VAL B CA 1
ATOM 1499 C C . VAL B 1 24 ? -7.508 -20.594 -16.125 1 96.69 24 VAL B C 1
ATOM 1501 O O . VAL B 1 24 ? -7.441 -21.625 -15.461 1 96.69 24 VAL B O 1
ATOM 1504 N N . GLN B 1 25 ? -7.547 -20.516 -17.438 1 95.81 25 GLN B N 1
ATOM 1505 C CA . GLN B 1 25 ? -7.383 -21.75 -18.219 1 95.81 25 GLN B CA 1
ATOM 1506 C C . GLN B 1 25 ? -5.988 -21.828 -18.828 1 95.81 25 GLN B C 1
ATOM 1508 O O . GLN B 1 25 ? -5.434 -20.812 -19.25 1 95.81 25 GLN B O 1
ATOM 1513 N N . GLY B 1 26 ? -5.414 -23.047 -18.781 1 96.06 26 GLY B N 1
ATOM 1514 C CA . GLY B 1 26 ? -4.156 -23.359 -19.438 1 96.06 26 GLY B CA 1
ATOM 1515 C C . GLY B 1 26 ? -4.156 -24.719 -20.125 1 96.06 26 GLY B C 1
ATOM 1516 O O . GLY B 1 26 ? -5.117 -25.469 -20 1 96.06 26 GLY B O 1
ATOM 1517 N N . PHE B 1 27 ? -3.064 -24.844 -20.953 1 95 27 PHE B N 1
ATOM 1518 C CA . PHE B 1 27 ? -2.912 -26.109 -21.672 1 95 27 PHE B CA 1
ATOM 1519 C C . PHE B 1 27 ? -1.643 -26.828 -21.234 1 95 27 PHE B C 1
ATOM 1521 O O . PHE B 1 27 ? -0.634 -26.188 -20.922 1 95 27 PHE B O 1
ATOM 1528 N N . ILE B 1 28 ? -1.768 -28.156 -21.297 1 96.25 28 ILE B N 1
ATOM 1529 C CA . ILE B 1 28 ? -0.611 -28.953 -20.922 1 96.25 28 ILE B CA 1
ATOM 1530 C C . ILE B 1 28 ? 0.603 -28.531 -21.75 1 96.25 28 ILE B C 1
ATOM 1532 O O . ILE B 1 28 ? 0.512 -28.375 -22.969 1 96.25 28 ILE B O 1
ATOM 1536 N N . GLY B 1 29 ? 1.77 -28.344 -21.016 1 96.25 29 GLY B N 1
ATOM 1537 C CA . GLY B 1 29 ? 3.008 -27.969 -21.672 1 96.25 29 GLY B CA 1
ATOM 1538 C C . GLY B 1 29 ? 3.166 -26.469 -21.844 1 96.25 29 GLY B C 1
ATOM 1539 O O . GLY B 1 29 ? 4.266 -25.984 -22.109 1 96.25 29 GLY B O 1
ATOM 1540 N N . ASP B 1 30 ? 2.096 -25.719 -21.672 1 95.38 30 ASP B N 1
ATOM 1541 C CA . ASP B 1 30 ? 2.123 -24.281 -21.828 1 95.38 30 ASP B CA 1
ATOM 1542 C C . ASP B 1 30 ? 2.287 -23.578 -20.484 1 95.38 30 ASP B C 1
ATOM 1544 O O . ASP B 1 30 ? 2.705 -24.203 -19.5 1 95.38 30 ASP B O 1
ATOM 1548 N N . SER B 1 31 ? 2.129 -22.25 -20.516 1 97.25 31 SER B N 1
ATOM 1549 C CA . SER B 1 31 ? 2.213 -21.453 -19.297 1 97.25 31 SER B CA 1
ATOM 1550 C C . SER B 1 31 ? 0.864 -20.828 -18.938 1 97.25 31 SER B C 1
ATOM 1552 O O . SER B 1 31 ? -0.001 -20.688 -19.812 1 97.25 31 SER B O 1
ATOM 1554 N N . ALA B 1 32 ? 0.674 -20.594 -17.734 1 97.75 32 ALA B N 1
ATOM 1555 C CA . ALA B 1 32 ? -0.457 -19.797 -17.25 1 97.75 32 ALA B CA 1
ATOM 1556 C C . ALA B 1 32 ? 0.014 -18.641 -16.375 1 97.75 32 ALA B C 1
ATOM 1558 O O . ALA B 1 32 ? 0.99 -18.766 -15.641 1 97.75 32 ALA B O 1
ATOM 1559 N N . VAL B 1 33 ? -0.631 -17.562 -16.5 1 98.06 33 VAL B N 1
ATOM 1560 C CA . VAL B 1 33 ? -0.382 -16.391 -15.664 1 98.06 33 VAL B CA 1
ATOM 1561 C C . VAL B 1 33 ? -1.477 -16.266 -14.609 1 98.06 33 VAL B C 1
ATOM 1563 O O . VAL B 1 33 ? -2.656 -16.125 -14.938 1 98.06 33 VAL B O 1
ATOM 1566 N N . LEU B 1 34 ? -1.057 -16.375 -13.383 1 97.88 34 LEU B N 1
ATOM 1567 C CA . LEU B 1 34 ? -1.967 -16.312 -12.242 1 97.88 34 LEU B CA 1
ATOM 1568 C C . LEU B 1 34 ? -1.98 -14.914 -11.633 1 97.88 34 LEU B C 1
ATOM 1570 O O . LEU B 1 34 ? -0.996 -14.492 -11.016 1 97.88 34 LEU B O 1
ATOM 1574 N N . PRO B 1 35 ? -3.078 -14.203 -11.766 1 96.31 35 PRO B N 1
ATOM 1575 C CA . PRO B 1 35 ? -3.1 -12.797 -11.352 1 96.31 35 PRO B CA 1
ATOM 1576 C C . PRO B 1 35 ? -3.127 -12.641 -9.828 1 96.31 35 PRO B C 1
ATOM 1578 O O . PRO B 1 35 ? -3.77 -13.422 -9.133 1 96.31 35 PRO B O 1
ATOM 1581 N N . CYS B 1 36 ? -2.436 -11.648 -9.336 1 94.19 36 CYS B N 1
ATOM 1582 C CA . CYS B 1 36 ? -2.459 -11.18 -7.953 1 94.19 36 CYS B CA 1
ATOM 1583 C C . CYS B 1 36 ? -2.201 -9.68 -7.879 1 94.19 36 CYS B C 1
ATOM 1585 O O . CYS B 1 36 ? -1.062 -9.234 -8.023 1 94.19 36 CYS B O 1
ATOM 1587 N N . HIS B 1 37 ? -3.207 -8.969 -7.773 1 88.12 37 HIS B N 1
ATOM 1588 C CA . HIS B 1 37 ? -3.135 -7.516 -7.727 1 88.12 37 HIS B CA 1
ATOM 1589 C C . HIS B 1 37 ? -4.117 -6.945 -6.711 1 88.12 37 HIS B C 1
ATOM 1591 O O . HIS B 1 37 ? -5.262 -6.641 -7.055 1 88.12 37 HIS B O 1
ATOM 1597 N N . PRO B 1 38 ? -3.748 -6.867 -5.5 1 78.81 38 PRO B N 1
ATOM 1598 C CA . PRO B 1 38 ? -4.66 -6.414 -4.449 1 78.81 38 PRO B CA 1
ATOM 1599 C C . PRO B 1 38 ? -5.207 -5.012 -4.707 1 78.81 38 PRO B C 1
ATOM 1601 O O . PRO B 1 38 ? -6.105 -4.555 -3.998 1 78.81 38 PRO B O 1
ATOM 1604 N N . GLY B 1 39 ? -4.871 -4.391 -5.809 1 72.75 39 GLY B N 1
ATOM 1605 C CA . GLY B 1 39 ? -5.391 -3.066 -6.102 1 72.75 39 GLY B CA 1
ATOM 1606 C C . GLY B 1 39 ? -4.781 -1.979 -5.242 1 72.75 39 GLY B C 1
ATOM 1607 O O . GLY B 1 39 ? -3.625 -2.088 -4.824 1 72.75 39 GLY B O 1
ATOM 1608 N N . ASP B 1 40 ? -5.5 -0.918 -5.16 1 66 40 ASP B N 1
ATOM 1609 C CA . ASP B 1 40 ? -5.016 0.283 -4.488 1 66 40 ASP B CA 1
ATOM 1610 C C . ASP B 1 40 ? -5.215 0.186 -2.977 1 66 40 ASP B C 1
ATOM 1612 O O . ASP B 1 40 ? -5.309 1.206 -2.291 1 66 40 ASP B O 1
ATOM 1616 N N . ARG B 1 41 ? -5.16 -1.067 -2.586 1 69.12 41 ARG B N 1
ATOM 1617 C CA . ARG B 1 41 ? -5.398 -1.206 -1.153 1 69.12 41 ARG B CA 1
ATOM 1618 C C . ARG B 1 41 ? -4.164 -0.813 -0.351 1 69.12 41 ARG B C 1
ATOM 1620 O O . ARG B 1 41 ? -3.035 -1.072 -0.772 1 69.12 41 ARG B O 1
ATOM 1627 N N . GLN B 1 42 ? -4.383 -0.097 0.787 1 70.94 42 GLN B N 1
ATOM 1628 C CA . GLN B 1 42 ? -3.299 0.265 1.696 1 70.94 42 GLN B CA 1
ATOM 1629 C C . GLN B 1 42 ? -3.162 -0.757 2.822 1 70.94 42 GLN B C 1
ATOM 1631 O O . GLN B 1 42 ? -4.125 -1.449 3.16 1 70.94 42 GLN B O 1
ATOM 1636 N N . PRO B 1 43 ? -1.946 -0.828 3.342 1 74.19 43 PRO B N 1
ATOM 1637 C CA . PRO B 1 43 ? -1.785 -1.707 4.5 1 74.19 43 PRO B CA 1
ATOM 1638 C C . PRO B 1 43 ? -2.701 -1.325 5.664 1 74.19 43 PRO B C 1
ATOM 1640 O O . PRO B 1 43 ? -2.949 -0.139 5.891 1 74.19 43 PRO B O 1
ATOM 1643 N N . THR B 1 44 ? -3.234 -2.367 6.258 1 72.81 44 THR B N 1
ATOM 1644 C CA . THR B 1 44 ? -4.094 -2.148 7.418 1 72.81 44 THR B CA 1
ATOM 1645 C C . THR B 1 44 ? -3.283 -1.609 8.594 1 72.81 44 THR B C 1
ATOM 1647 O O . THR B 1 44 ? -3.811 -0.879 9.438 1 72.81 44 THR B O 1
ATOM 1650 N N . ASP B 1 45 ? -2.012 -1.964 8.688 1 81.5 45 ASP B N 1
ATOM 1651 C CA . ASP B 1 45 ? -1.15 -1.542 9.789 1 81.5 45 ASP B CA 1
ATOM 1652 C C . ASP B 1 45 ? -0.228 -0.404 9.359 1 81.5 45 ASP B C 1
ATOM 1654 O O . ASP B 1 45 ? 0.986 -0.469 9.562 1 81.5 45 ASP B O 1
ATOM 1658 N N . ILE B 1 46 ? -0.808 0.592 8.875 1 86.44 46 ILE B N 1
ATOM 1659 C CA . ILE B 1 46 ? -0.032 1.715 8.359 1 86.44 46 ILE B CA 1
ATOM 1660 C C . ILE B 1 46 ? 0.355 2.645 9.508 1 86.44 46 ILE B C 1
ATOM 1662 O O . ILE B 1 46 ? -0.411 2.82 10.453 1 86.44 46 ILE B O 1
ATOM 1666 N N . THR B 1 47 ? 1.563 3.094 9.461 1 91 47 THR B N 1
ATOM 1667 C CA . THR B 1 47 ? 2.066 4.078 10.406 1 91 47 THR B CA 1
ATOM 1668 C C . THR B 1 47 ? 2.43 5.379 9.703 1 91 47 THR B C 1
ATOM 1670 O O . THR B 1 47 ? 3.189 5.371 8.727 1 91 47 THR B O 1
ATOM 1673 N N . VAL B 1 48 ? 1.857 6.438 10.125 1 94.69 48 VAL B N 1
ATOM 1674 C CA . VAL B 1 48 ? 2.107 7.758 9.562 1 94.69 48 VAL B CA 1
ATOM 1675 C C . VAL B 1 48 ? 2.434 8.75 10.68 1 94.69 48 VAL B C 1
ATOM 1677 O O . VAL B 1 48 ? 1.779 8.75 11.727 1 94.69 48 VAL B O 1
ATOM 1680 N N . HIS B 1 49 ? 3.486 9.539 10.492 1 96.56 49 HIS B N 1
ATOM 1681 C CA . HIS B 1 49 ? 3.855 10.609 11.406 1 96.56 49 HIS B CA 1
ATOM 1682 C C . HIS B 1 49 ? 3.801 11.969 10.719 1 96.56 49 HIS B C 1
ATOM 1684 O O . HIS B 1 49 ? 4.523 12.211 9.75 1 96.56 49 HIS B O 1
ATOM 1690 N N . TRP B 1 50 ? 2.924 12.844 11.18 1 97.81 50 TRP B N 1
ATOM 1691 C CA . TRP B 1 50 ? 2.955 14.242 10.758 1 97.81 50 TRP B CA 1
ATOM 1692 C C . TRP B 1 50 ? 3.863 15.062 11.664 1 97.81 50 TRP B C 1
ATOM 1694 O O . TRP B 1 50 ? 3.723 15.031 12.891 1 97.81 50 TRP B O 1
ATOM 1704 N N . ARG B 1 51 ? 4.785 15.75 11.023 1 97.38 51 ARG B N 1
ATOM 1705 C CA . ARG B 1 51 ? 5.742 16.562 11.773 1 97.38 51 ARG B CA 1
ATOM 1706 C C . ARG B 1 51 ? 5.867 17.953 11.18 1 97.38 51 ARG B C 1
ATOM 1708 O O . ARG B 1 51 ? 5.75 18.125 9.961 1 97.38 51 ARG B O 1
ATOM 1715 N N . TYR B 1 52 ? 6.051 18.938 12.062 1 96.56 52 TYR B N 1
ATOM 1716 C CA . TYR B 1 52 ? 6.438 20.281 11.68 1 96.56 52 TYR B CA 1
ATOM 1717 C C . TYR B 1 52 ? 7.949 20.469 11.789 1 96.56 52 TYR B C 1
ATOM 1719 O O . TYR B 1 52 ? 8.547 20.156 12.82 1 96.56 52 TYR B O 1
ATOM 1727 N N . GLU B 1 53 ? 8.484 20.922 10.648 1 89.56 53 GLU B N 1
ATOM 1728 C CA . GLU B 1 53 ? 9.922 21.156 10.562 1 89.56 53 GLU B CA 1
ATOM 1729 C C . GLU B 1 53 ? 10.703 19.969 11.109 1 89.56 53 GLU B C 1
ATOM 1731 O O . GLU B 1 53 ? 11.703 20.141 11.812 1 89.56 53 GLU B O 1
ATOM 1736 N N . ASP B 1 54 ? 10.242 18.781 11.031 1 80.06 54 ASP B N 1
ATOM 1737 C CA . ASP B 1 54 ? 10.844 17.5 11.406 1 80.06 54 ASP B CA 1
ATOM 1738 C C . ASP B 1 54 ? 11.062 17.422 12.914 1 80.06 54 ASP B C 1
ATOM 1740 O O . ASP B 1 54 ? 11.906 16.656 13.383 1 80.06 54 ASP B O 1
ATOM 1744 N N . ARG B 1 55 ? 10.406 18.234 13.727 1 86.19 55 ARG B N 1
ATOM 1745 C CA . ARG B 1 55 ? 10.672 18.281 15.164 1 86.19 55 ARG B CA 1
ATOM 1746 C C . ARG B 1 55 ? 9.375 18.109 15.953 1 86.19 55 ARG B C 1
ATOM 1748 O O . ARG B 1 55 ? 9.258 17.203 16.781 1 86.19 55 ARG B O 1
ATOM 1755 N N . LYS B 1 56 ? 8.406 18.969 15.68 1 94.69 56 LYS B N 1
ATOM 1756 C CA . LYS B 1 56 ? 7.18 18.938 16.469 1 94.69 56 LYS B CA 1
ATOM 1757 C C . LYS B 1 56 ? 6.199 17.906 15.938 1 94.69 56 LYS B C 1
ATOM 1759 O O . LYS B 1 56 ? 5.965 17.828 14.727 1 94.69 56 LYS B O 1
ATOM 1764 N N . ASN B 1 57 ? 5.656 17.141 16.844 1 97.5 57 ASN B N 1
ATOM 1765 C CA . ASN B 1 57 ? 4.672 16.125 16.469 1 97.5 57 ASN B CA 1
ATOM 1766 C C . ASN B 1 57 ? 3.271 16.719 16.344 1 97.5 57 ASN B C 1
ATOM 1768 O O . ASN B 1 57 ? 2.75 17.297 17.297 1 97.5 57 ASN B O 1
ATOM 1772 N N . LEU B 1 58 ? 2.68 16.578 15.211 1 98.25 58 LEU B N 1
ATOM 1773 C CA . LEU B 1 58 ? 1.318 17.062 14.992 1 98.25 58 LEU B CA 1
ATOM 1774 C C . LEU B 1 58 ? 0.306 15.945 15.234 1 98.25 58 LEU B C 1
ATOM 1776 O O . LEU B 1 58 ? -0.732 16.172 15.859 1 98.25 58 LEU B O 1
ATOM 1780 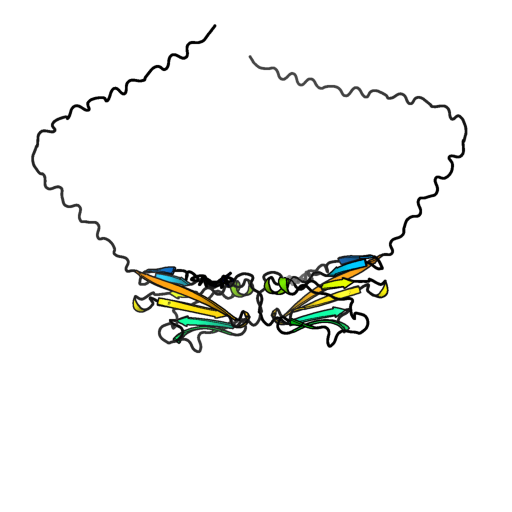N N . TYR B 1 59 ? 0.503 14.836 14.727 1 98.19 59 TYR B N 1
ATOM 1781 C CA . TYR B 1 59 ? -0.47 13.75 14.68 1 98.19 59 TYR B CA 1
ATOM 1782 C C . TYR B 1 59 ? 0.193 12.438 14.281 1 98.19 59 TYR B C 1
ATOM 1784 O O . TYR B 1 59 ? 1.08 12.422 13.422 1 98.19 59 TYR B O 1
ATOM 1792 N N . ASP B 1 60 ? -0.223 11.336 14.898 1 97.81 60 ASP B N 1
ATOM 1793 C CA . ASP B 1 60 ? 0.281 10.016 14.539 1 97.81 60 ASP B CA 1
ATOM 1794 C C . ASP B 1 60 ? -0.861 9.078 14.141 1 97.81 60 ASP B C 1
ATOM 1796 O O . ASP B 1 60 ? -1.954 9.156 14.703 1 97.81 60 ASP B O 1
ATOM 1800 N N . ILE B 1 61 ? -0.646 8.32 13.117 1 96.88 61 ILE B N 1
ATOM 1801 C CA . ILE B 1 61 ? -1.429 7.125 12.805 1 96.88 61 ILE B CA 1
ATOM 1802 C C . ILE B 1 61 ? -0.592 5.875 13.078 1 96.88 61 ILE B C 1
ATOM 1804 O O . ILE B 1 61 ? 0.423 5.648 12.414 1 96.88 61 ILE B O 1
ATOM 1808 N N . LEU B 1 62 ? -0.955 5.164 14.031 1 93.88 62 LEU B N 1
ATOM 1809 C CA . LEU B 1 62 ? -0.239 3.959 14.438 1 93.88 62 LEU B CA 1
ATOM 1810 C C . LEU B 1 62 ? -1.096 2.719 14.211 1 93.88 62 LEU B C 1
ATOM 1812 O O . LEU B 1 62 ? -2.176 2.592 14.789 1 93.88 62 LEU B O 1
ATOM 1816 N N . GLY B 1 63 ? -0.593 1.867 13.297 1 88.81 63 GLY B N 1
ATOM 1817 C CA . GLY B 1 63 ? -1.388 0.689 12.992 1 88.81 63 GLY B CA 1
ATOM 1818 C C . GLY B 1 63 ? -2.75 1.023 12.414 1 88.81 63 GLY B C 1
ATOM 1819 O O . GLY B 1 63 ? -3.75 0.391 12.758 1 88.81 63 GLY B O 1
ATOM 1820 N N . GLY B 1 64 ? -2.787 2.08 11.711 1 91.12 64 GLY B N 1
ATOM 1821 C CA . GLY B 1 64 ? -4.031 2.463 11.062 1 91.12 64 GLY B CA 1
ATOM 1822 C C . GLY B 1 64 ? -4.977 3.217 11.984 1 91.12 64 GLY B C 1
ATOM 1823 O O . GLY B 1 64 ? -6.133 3.457 11.633 1 91.12 64 GLY B O 1
ATOM 1824 N N . LYS B 1 65 ? -4.559 3.527 13.148 1 94.81 65 LYS B N 1
ATOM 1825 C CA . LYS B 1 65 ? -5.383 4.262 14.102 1 94.81 65 LYS B CA 1
ATOM 1826 C C . LYS B 1 65 ? -4.742 5.602 14.461 1 94.81 65 LYS B C 1
ATOM 1828 O O . LYS B 1 65 ? -3.562 5.652 14.812 1 94.81 65 LYS B O 1
ATOM 1833 N N . GLY B 1 66 ? -5.539 6.625 14.273 1 96.12 66 GLY B N 1
ATOM 1834 C CA . GLY B 1 66 ? -5.051 7.949 14.617 1 96.12 66 GLY B CA 1
ATOM 1835 C C . GLY B 1 66 ? -4.898 8.164 16.109 1 96.12 66 GLY B C 1
ATOM 1836 O O . GLY B 1 66 ? -5.676 7.633 16.906 1 96.12 66 GLY B O 1
ATOM 1837 N N . THR B 1 67 ? -3.873 8.938 16.562 1 97.06 67 THR B N 1
ATOM 1838 C CA . THR B 1 67 ? -3.672 9.258 17.969 1 97.06 67 THR B CA 1
ATOM 1839 C C . THR B 1 67 ? -2.975 10.609 18.125 1 97.06 67 THR B C 1
ATOM 1841 O O . THR B 1 67 ? -2.172 11 17.281 1 97.06 67 THR B O 1
ATOM 1844 N N . THR B 1 68 ? -3.264 11.297 19.156 1 97.56 68 THR B N 1
ATOM 1845 C CA . THR B 1 68 ? -2.629 12.562 19.5 1 97.56 68 THR B CA 1
ATOM 1846 C C . THR B 1 68 ? -1.871 12.445 20.828 1 97.56 68 THR B C 1
ATOM 1848 O O . THR B 1 68 ? -1.562 13.461 21.453 1 97.56 68 THR B O 1
ATOM 1851 N N . LYS B 1 69 ? -1.604 11.258 21.25 1 96.5 69 LYS B N 1
ATOM 1852 C CA . LYS B 1 69 ? -0.998 11.008 22.547 1 96.5 69 LYS B CA 1
ATOM 1853 C C . LYS B 1 69 ? 0.333 11.742 22.688 1 96.5 69 LYS B C 1
ATOM 1855 O O . LYS B 1 69 ? 0.639 12.281 23.75 1 96.5 69 LYS B O 1
ATOM 1860 N N . GLU B 1 70 ? 1.192 11.789 21.688 1 95.69 70 GLU B N 1
ATOM 1861 C CA . GLU B 1 70 ? 2.516 12.406 21.75 1 95.69 70 GLU B CA 1
ATOM 1862 C C . GLU B 1 70 ? 2.523 13.758 21.031 1 95.69 70 GLU B C 1
ATOM 1864 O O . GLU B 1 70 ? 3.586 14.281 20.688 1 95.69 70 GLU B O 1
ATOM 1869 N N . GLN B 1 71 ? 1.382 14.266 20.75 1 97.81 71 GLN B N 1
ATOM 1870 C CA . GLN B 1 71 ? 1.246 15.508 20 1 97.81 71 GLN B CA 1
ATOM 1871 C C . GLN B 1 71 ? 1.84 16.688 20.766 1 97.81 71 GLN B C 1
ATOM 1873 O O . GLN B 1 71 ? 1.678 16.781 21.984 1 97.81 71 GLN B O 1
ATOM 1878 N N . ASP B 1 72 ? 2.531 17.578 20.094 1 97.19 72 ASP B N 1
ATOM 1879 C CA . ASP B 1 72 ? 2.977 18.844 20.672 1 97.19 72 ASP B CA 1
ATOM 1880 C C . ASP B 1 72 ? 1.79 19.672 21.172 1 97.19 72 ASP B C 1
ATOM 1882 O O . ASP B 1 72 ? 0.782 19.797 20.469 1 97.19 72 ASP B O 1
ATOM 1886 N N . PRO B 1 73 ? 1.91 20.234 22.344 1 97 73 PRO B N 1
ATOM 1887 C CA . PRO B 1 73 ? 0.803 21 22.938 1 97 73 PRO B CA 1
ATOM 1888 C C . PRO B 1 73 ? 0.31 22.125 22.031 1 97 73 PRO B C 1
ATOM 1890 O O . PRO B 1 73 ? -0.869 22.484 22.078 1 97 73 PRO B O 1
ATOM 1893 N N . GLU B 1 74 ? 1.113 22.656 21.234 1 96.25 74 GLU B N 1
ATOM 1894 C CA . GLU B 1 74 ? 0.754 23.766 20.359 1 96.25 74 GLU B CA 1
ATOM 1895 C C . GLU B 1 74 ? -0.342 23.375 19.375 1 96.25 74 GLU B C 1
ATOM 1897 O O . GLU B 1 74 ? -1.046 24.219 18.844 1 96.25 74 GLU B O 1
ATOM 1902 N N . TYR B 1 75 ? -0.526 22.125 19.203 1 98 75 TYR B N 1
ATOM 1903 C CA . TYR B 1 75 ? -1.441 21.672 18.156 1 98 75 TYR B CA 1
ATOM 1904 C C . TYR B 1 75 ? -2.633 20.953 18.766 1 98 75 TYR B C 1
ATOM 1906 O O . TYR B 1 75 ? -3.471 20.406 18.031 1 98 75 TYR B O 1
ATOM 1914 N N . GLU B 1 76 ? -2.701 20.891 20.047 1 97.12 76 GLU B N 1
ATOM 1915 C CA . GLU B 1 76 ? -3.801 20.203 20.719 1 97.12 76 GLU B CA 1
ATOM 1916 C C . GLU B 1 76 ? -5.152 20.734 20.234 1 97.12 76 GLU B C 1
ATOM 1918 O O . GLU B 1 76 ? -5.371 21.938 20.172 1 97.12 76 GLU B O 1
ATOM 1923 N N . SER B 1 77 ? -6.07 19.859 19.906 1 96.81 77 SER B N 1
ATOM 1924 C CA . SER B 1 77 ? -7.441 20.125 19.469 1 96.81 77 SER B CA 1
ATOM 1925 C C . SER B 1 77 ? -7.477 20.906 18.172 1 96.81 77 SER B C 1
ATOM 1927 O O . SER B 1 77 ? -8.5 21.5 17.812 1 96.81 77 SER B O 1
ATOM 1929 N N . ARG B 1 78 ? -6.34 20.938 17.453 1 98.5 78 ARG B N 1
ATOM 1930 C CA . ARG B 1 78 ? -6.305 21.734 16.234 1 98.5 78 ARG B CA 1
ATOM 1931 C C . ARG B 1 78 ? -6.043 20.844 15.016 1 98.5 78 ARG B C 1
ATOM 1933 O O . ARG B 1 78 ? -6.023 21.344 13.883 1 98.5 78 ARG B O 1
ATOM 1940 N N . THR B 1 79 ? -5.816 19.547 15.195 1 98.5 79 THR B N 1
ATOM 1941 C CA . THR B 1 79 ? -5.496 18.672 14.078 1 98.5 79 THR B CA 1
ATOM 1942 C C . THR B 1 79 ? -6.547 17.562 13.938 1 98.5 79 THR B C 1
ATOM 1944 O O . THR B 1 79 ? -7.066 17.078 14.938 1 98.5 79 THR B O 1
ATOM 1947 N N . GLU B 1 80 ? -6.82 17.234 12.703 1 97.44 80 GLU B N 1
ATOM 1948 C CA . GLU B 1 80 ? -7.742 16.156 12.383 1 97.44 80 GLU B CA 1
ATOM 1949 C C . GLU B 1 80 ? -7.332 15.438 11.094 1 97.44 80 GLU B C 1
ATOM 1951 O O . GLU B 1 80 ? -6.875 16.078 10.148 1 97.44 80 GLU B O 1
ATOM 1956 N N . THR B 1 81 ? -7.48 14.125 11.18 1 97.38 81 THR B N 1
ATOM 1957 C CA . THR B 1 81 ? -7.352 13.328 9.961 1 97.38 81 THR B CA 1
ATOM 1958 C C . THR B 1 81 ? -8.664 12.617 9.633 1 97.38 81 THR B C 1
ATOM 1960 O O . THR B 1 81 ? -9.664 12.812 10.328 1 97.38 81 THR B O 1
ATOM 1963 N N . PHE B 1 82 ? -8.695 11.898 8.508 1 96 82 PHE B N 1
ATOM 1964 C CA . PHE B 1 82 ? -9.906 11.281 8 1 96 82 PHE B CA 1
ATOM 1965 C C . PHE B 1 82 ? -9.75 9.766 7.902 1 96 82 PHE B C 1
ATOM 1967 O O . PHE B 1 82 ? -9.406 9.234 6.844 1 96 82 PHE B O 1
ATOM 1974 N N . PRO B 1 83 ? -10.047 9.078 9.016 1 94 83 PRO B N 1
ATOM 1975 C CA . PRO B 1 83 ? -9.781 7.641 9.086 1 94 83 PRO B CA 1
ATOM 1976 C C . PRO B 1 83 ? -10.438 6.859 7.953 1 94 83 PRO B C 1
ATOM 1978 O O . PRO B 1 83 ? -9.891 5.859 7.492 1 94 83 PRO B O 1
ATOM 1981 N N . GLU B 1 84 ? -11.602 7.285 7.508 1 89.06 84 GLU B N 1
ATOM 1982 C CA . GLU B 1 84 ? -12.289 6.59 6.422 1 89.06 84 GLU B CA 1
ATOM 1983 C C . GLU B 1 84 ? -11.477 6.648 5.129 1 89.06 84 GLU B C 1
ATOM 1985 O O . GLU B 1 84 ? -11.711 5.867 4.207 1 89.06 84 GLU B O 1
ATOM 1990 N N . GLU B 1 85 ? -10.484 7.527 5.051 1 89.31 85 GLU B N 1
ATOM 1991 C CA . GLU B 1 85 ? -9.703 7.73 3.834 1 89.31 85 GLU B CA 1
ATOM 1992 C C . GLU B 1 85 ? -8.398 6.949 3.883 1 89.31 85 GLU B C 1
ATOM 1994 O O . GLU B 1 85 ? -7.723 6.789 2.861 1 89.31 85 GLU B O 1
ATOM 1999 N N . TYR B 1 86 ? -8.055 6.312 5.012 1 89 86 TYR B N 1
ATOM 2000 C CA . TYR B 1 86 ? -6.762 5.652 5.18 1 89 86 TYR B CA 1
ATOM 2001 C C . TYR B 1 86 ? -6.617 4.488 4.207 1 89 86 TYR B C 1
ATOM 2003 O O . TYR B 1 86 ? -5.539 4.262 3.656 1 89 86 TYR B O 1
ATOM 2011 N N . SER B 1 87 ? -7.637 3.762 3.992 1 81.19 87 SER B N 1
ATOM 2012 C CA . SER B 1 87 ? -7.582 2.578 3.143 1 81.19 87 SER B CA 1
ATOM 2013 C C . SER B 1 87 ? -7.277 2.949 1.694 1 81.19 87 SER B C 1
ATOM 2015 O O . SER B 1 87 ? -6.848 2.104 0.908 1 81.19 87 SER B O 1
ATOM 2017 N N . LYS B 1 88 ? -7.535 4.164 1.315 1 79.81 88 LYS B N 1
ATOM 2018 C CA . LYS B 1 88 ? -7.273 4.648 -0.037 1 79.81 88 LYS B CA 1
ATOM 2019 C C . LYS B 1 88 ? -5.891 5.281 -0.137 1 79.81 88 LYS B C 1
ATOM 2021 O O . LYS B 1 88 ? -5.527 5.836 -1.178 1 79.81 88 LYS B O 1
ATOM 2026 N N . GLY B 1 89 ? -5.18 5.254 0.92 1 85.88 89 GLY B N 1
ATOM 2027 C CA . GLY B 1 89 ? -3.842 5.824 0.922 1 85.88 89 GLY B CA 1
ATOM 2028 C C . GLY B 1 89 ? -3.838 7.332 1.103 1 85.88 89 GLY B C 1
ATOM 2029 O O . GLY B 1 89 ? -2.922 8.016 0.641 1 85.88 89 GLY B O 1
ATOM 2030 N N . ASN B 1 90 ? -4.906 7.859 1.611 1 90.19 90 ASN B N 1
ATOM 2031 C CA . ASN B 1 90 ? -5.035 9.289 1.884 1 90.19 90 ASN B CA 1
ATOM 2032 C C . ASN B 1 90 ? -4.867 9.594 3.369 1 90.19 90 ASN B C 1
ATOM 2034 O O . ASN B 1 90 ? -5.719 9.227 4.18 1 90.19 90 ASN B O 1
ATOM 2038 N N . PHE B 1 91 ? -3.801 10.375 3.674 1 95.38 91 PHE B N 1
ATOM 2039 C CA . PHE B 1 91 ? -3.469 10.648 5.066 1 95.38 91 PHE B CA 1
ATOM 2040 C C . PHE B 1 91 ? -3.432 12.148 5.328 1 95.38 91 PHE B C 1
ATOM 2042 O O . PHE B 1 91 ? -2.719 12.609 6.223 1 95.38 91 PHE B O 1
ATOM 2049 N N . THR B 1 92 ? -4.215 12.859 4.598 1 96.88 92 THR B N 1
ATOM 2050 C CA . THR B 1 92 ? -4.32 14.312 4.641 1 96.88 92 THR B CA 1
ATOM 2051 C C . THR B 1 92 ? -4.676 14.789 6.047 1 96.88 92 THR B C 1
ATOM 2053 O O . THR B 1 92 ? -5.48 14.164 6.734 1 96.88 92 THR B O 1
ATOM 2056 N N . LEU B 1 93 ? -4.066 15.914 6.469 1 98.44 93 LEU B N 1
ATOM 2057 C CA . LEU B 1 93 ? -4.285 16.484 7.789 1 98.44 93 LEU B CA 1
ATOM 2058 C C . LEU B 1 93 ? -4.926 17.875 7.676 1 98.44 93 LEU B C 1
ATOM 2060 O O . LEU B 1 93 ? -4.523 18.688 6.84 1 98.44 93 LEU B O 1
ATOM 2064 N N . ARG B 1 94 ? -5.953 18.094 8.453 1 98.38 94 ARG B N 1
ATOM 2065 C CA . ARG B 1 94 ? -6.539 19.422 8.586 1 98.38 94 ARG B CA 1
ATOM 2066 C C . ARG B 1 94 ? -6.02 20.141 9.836 1 98.38 94 ARG B C 1
ATOM 2068 O O . ARG B 1 94 ? -6.062 19.578 10.93 1 98.38 94 ARG B O 1
ATOM 2075 N N . LEU B 1 95 ? -5.426 21.297 9.648 1 98.62 95 LEU B N 1
ATOM 2076 C CA . LEU B 1 95 ? -4.992 22.156 10.742 1 98.62 95 LEU B CA 1
ATOM 2077 C C . LEU B 1 95 ? -5.938 23.344 10.891 1 98.62 95 LEU B C 1
ATOM 2079 O O . LEU B 1 95 ? -6.129 24.125 9.945 1 98.62 95 LEU B O 1
ATOM 2083 N N . THR B 1 96 ? -6.531 23.469 12.039 1 98.31 96 THR B N 1
ATOM 2084 C CA . THR B 1 96 ? -7.523 24.516 12.25 1 98.31 96 THR B CA 1
ATOM 2085 C C . THR B 1 96 ? -6.949 25.641 13.094 1 98.31 96 THR B C 1
ATOM 2087 O O . THR B 1 96 ? -5.859 25.516 13.656 1 98.31 96 THR B O 1
ATOM 2090 N N . ASN B 1 97 ? -7.66 26.812 13.109 1 97.69 97 ASN B N 1
ATOM 2091 C CA . ASN B 1 97 ? -7.281 27.984 13.891 1 97.69 97 ASN B CA 1
ATOM 2092 C C . ASN B 1 97 ? -5.84 28.406 13.609 1 97.69 97 ASN B C 1
ATOM 2094 O O . ASN B 1 97 ? -5.035 28.516 14.531 1 97.69 97 ASN B O 1
ATOM 2098 N N . LEU B 1 98 ? -5.652 28.703 12.391 1 98.12 98 LEU B N 1
ATOM 2099 C CA . LEU B 1 98 ? -4.305 29 11.922 1 98.12 98 LEU B CA 1
ATOM 2100 C C . LEU B 1 98 ? -3.764 30.266 12.578 1 98.12 98 LEU B C 1
ATOM 2102 O O . LEU B 1 98 ? -4.496 31.25 12.742 1 98.12 98 LEU B O 1
ATOM 2106 N N . LYS B 1 99 ? -2.525 30.203 12.93 1 97.31 99 LYS B N 1
ATOM 2107 C CA . LYS B 1 99 ? -1.734 31.328 13.414 1 97.31 99 LYS B CA 1
ATOM 2108 C C . LYS B 1 99 ? -0.575 31.641 12.477 1 97.31 99 LYS B C 1
ATOM 2110 O O . LYS B 1 99 ? -0.154 30.781 11.695 1 97.31 99 LYS B O 1
ATOM 2115 N N . LYS B 1 100 ? -0.114 32.844 12.57 1 96.5 100 LYS B N 1
ATOM 2116 C CA . LYS B 1 100 ? 1.038 33.188 11.75 1 96.5 100 LYS B CA 1
ATOM 2117 C C . LYS B 1 100 ? 2.229 32.281 12.039 1 96.5 100 LYS B C 1
ATOM 2119 O O . LYS B 1 100 ? 2.992 31.953 11.133 1 96.5 100 LYS B O 1
ATOM 2124 N N . SER B 1 101 ? 2.357 31.812 13.273 1 95.5 101 SER B N 1
ATOM 2125 C CA . SER B 1 101 ? 3.471 30.969 13.695 1 95.5 101 SER B CA 1
ATOM 2126 C C . SER B 1 101 ? 3.363 29.578 13.102 1 95.5 101 SER B C 1
ATOM 2128 O O . SER B 1 101 ? 4.316 28.797 13.156 1 95.5 101 SER B O 1
ATOM 2130 N N . ASP B 1 102 ? 2.24 29.266 12.562 1 97.56 102 ASP B N 1
ATOM 2131 C CA . ASP B 1 102 ? 2.055 27.953 11.938 1 97.56 102 ASP B CA 1
ATOM 2132 C C . ASP B 1 102 ? 2.752 27.891 10.578 1 97.56 102 ASP B C 1
ATOM 2134 O O . ASP B 1 102 ? 2.877 26.812 9.992 1 97.56 102 ASP B O 1
ATOM 2138 N N . GLU B 1 103 ? 3.145 28.938 10.008 1 97.12 103 GLU B N 1
ATOM 2139 C CA . GLU B 1 103 ? 3.801 28.953 8.703 1 97.12 103 GLU B CA 1
ATOM 2140 C C . GLU B 1 103 ? 5.074 28.109 8.711 1 97.12 103 GLU B C 1
ATOM 2142 O O . GLU B 1 103 ? 5.836 28.141 9.68 1 97.12 103 GLU B O 1
ATOM 2147 N N . GLY B 1 104 ? 5.215 27.344 7.57 1 96.31 104 GLY B N 1
ATOM 2148 C CA . GLY B 1 104 ? 6.418 26.547 7.469 1 96.31 104 GLY B CA 1
ATOM 2149 C C . GLY B 1 104 ? 6.191 25.219 6.773 1 96.31 104 GLY B C 1
ATOM 2150 O O . GLY B 1 104 ? 5.23 25.062 6.02 1 96.31 104 GLY B O 1
ATOM 2151 N N . SER B 1 105 ? 7.141 24.297 7 1 95.44 105 SER B N 1
ATOM 2152 C CA . SER B 1 105 ? 7.145 23.016 6.305 1 95.44 105 SER B CA 1
ATOM 2153 C C . SER B 1 105 ? 6.578 21.906 7.188 1 95.44 105 SER B C 1
ATOM 2155 O O . SER B 1 105 ? 7.039 21.703 8.312 1 95.44 105 SER B O 1
ATOM 2157 N N . TYR B 1 106 ? 5.598 21.266 6.691 1 97 106 TYR B N 1
ATOM 2158 C CA . TYR B 1 106 ? 4.984 20.094 7.312 1 97 106 TYR B CA 1
ATOM 2159 C C . TYR B 1 106 ? 5.27 18.828 6.504 1 97 106 TYR B C 1
ATOM 2161 O O . TYR B 1 106 ? 5.102 18.828 5.281 1 97 106 TYR B O 1
ATOM 2169 N N . CYS B 1 107 ? 5.641 17.781 7.242 1 95.5 107 CYS B N 1
ATOM 2170 C CA . CYS B 1 107 ? 5.98 16.547 6.527 1 95.5 107 CYS B CA 1
ATOM 2171 C C . CYS B 1 107 ? 5.184 15.367 7.066 1 95.5 107 CYS B C 1
ATOM 2173 O O . CYS B 1 107 ? 4.996 15.242 8.281 1 95.5 107 CYS B O 1
ATOM 2175 N N . CYS B 1 108 ? 4.668 14.625 6.168 1 95.69 108 CYS B N 1
ATOM 2176 C CA . CYS B 1 108 ? 4.055 13.336 6.469 1 95.69 108 CYS B CA 1
ATOM 2177 C C . CYS B 1 108 ? 5.012 12.195 6.152 1 95.69 108 CYS B C 1
ATOM 2179 O O . CYS B 1 108 ? 5.449 12.039 5.008 1 95.69 108 CYS B O 1
ATOM 2181 N N . PHE B 1 109 ? 5.348 11.383 7.211 1 93.12 109 PHE B N 1
ATOM 2182 C CA . PHE B 1 109 ? 6.227 10.227 7.07 1 93.12 109 PHE B CA 1
ATOM 2183 C C . PHE B 1 109 ? 5.422 8.93 7.082 1 93.12 109 PHE B C 1
ATOM 2185 O O . PHE B 1 109 ? 4.738 8.625 8.062 1 93.12 109 PHE B O 1
ATOM 2192 N N . ILE B 1 110 ? 5.484 8.219 5.984 1 91 110 ILE B N 1
ATOM 2193 C CA . ILE B 1 110 ? 4.801 6.938 5.898 1 91 110 ILE B CA 1
ATOM 2194 C C . ILE B 1 110 ? 5.816 5.801 6.004 1 91 110 ILE B C 1
ATOM 2196 O O . ILE B 1 110 ? 6.547 5.523 5.051 1 91 110 ILE B O 1
ATOM 2200 N N . THR B 1 111 ? 5.781 5.094 7.051 1 87.25 111 THR B N 1
ATOM 2201 C CA . THR B 1 111 ? 6.832 4.141 7.391 1 87.25 111 THR B CA 1
ATOM 2202 C C . THR B 1 111 ? 6.836 2.967 6.414 1 87.25 111 THR B C 1
ATOM 2204 O O . THR B 1 111 ? 7.891 2.557 5.93 1 87.25 111 THR B O 1
ATOM 2207 N N . GLU B 1 112 ? 5.676 2.426 6.105 1 82.69 112 GLU B N 1
ATOM 2208 C CA . GLU B 1 112 ? 5.566 1.232 5.27 1 82.69 112 GLU B CA 1
ATOM 2209 C C . GLU B 1 112 ? 6.055 1.506 3.852 1 82.69 112 GLU B C 1
ATOM 2211 O O . GLU B 1 112 ? 6.477 0.586 3.148 1 82.69 112 GLU B O 1
ATOM 2216 N N . PHE B 1 113 ? 6.023 2.752 3.467 1 80.75 113 PHE B N 1
ATOM 2217 C CA . PHE B 1 113 ? 6.453 3.09 2.115 1 80.75 113 PHE B CA 1
ATOM 2218 C C . PHE B 1 113 ? 7.863 3.666 2.123 1 80.75 113 PHE B C 1
ATOM 2220 O O . PHE B 1 113 ? 8.469 3.846 1.065 1 80.75 113 PHE B O 1
ATOM 2227 N N . GLY B 1 114 ? 8.375 3.887 3.266 1 79.25 114 GLY B N 1
ATOM 2228 C CA . GLY B 1 114 ? 9.695 4.484 3.361 1 79.25 114 GLY B CA 1
ATOM 2229 C C . GLY B 1 114 ? 9.789 5.844 2.699 1 79.25 114 GLY B C 1
ATOM 2230 O O . GLY B 1 114 ? 10.805 6.18 2.096 1 79.25 114 GLY B O 1
ATOM 2231 N N . LEU B 1 115 ? 8.719 6.586 2.711 1 79.69 115 LEU B N 1
ATOM 2232 C CA . LEU B 1 115 ? 8.719 7.875 2.027 1 79.69 115 LEU B CA 1
ATOM 2233 C C . LEU B 1 115 ? 8.109 8.961 2.912 1 79.69 115 LEU B C 1
ATOM 2235 O O . LEU B 1 115 ? 7.504 8.656 3.941 1 79.69 115 LEU B O 1
ATOM 2239 N N . ASN B 1 116 ? 8.422 10.164 2.566 1 87.19 116 ASN B N 1
ATOM 2240 C CA . ASN B 1 116 ? 7.754 11.305 3.182 1 87.19 116 ASN B CA 1
ATOM 2241 C C . ASN B 1 116 ? 7.316 12.328 2.139 1 87.19 116 ASN B C 1
ATOM 2243 O O . ASN B 1 116 ? 7.871 12.375 1.039 1 87.19 116 ASN B O 1
ATOM 2247 N N . GLU B 1 117 ? 6.215 12.93 2.385 1 90.25 117 GLU B N 1
ATOM 2248 C CA . GLU B 1 117 ? 5.707 14.062 1.615 1 90.25 117 GLU B CA 1
ATOM 2249 C C . GLU B 1 117 ? 5.668 15.328 2.461 1 90.25 117 GLU B C 1
ATOM 2251 O O . GLU B 1 117 ? 5.176 15.312 3.592 1 90.25 117 GLU B O 1
ATOM 2256 N N . CYS B 1 118 ? 6.234 16.375 1.889 1 93.94 118 CYS B N 1
ATOM 2257 C CA . CYS B 1 118 ? 6.238 17.625 2.629 1 93.94 118 CYS B CA 1
ATOM 2258 C C . CYS B 1 118 ? 5.43 18.703 1.899 1 93.94 118 CYS B C 1
ATOM 2260 O O . CYS B 1 118 ? 5.355 18.688 0.669 1 93.94 118 CYS B O 1
ATOM 2262 N N . VAL B 1 119 ? 4.801 19.547 2.715 1 95.5 119 VAL B N 1
ATOM 2263 C CA . VAL B 1 119 ? 4.02 20.656 2.199 1 95.5 119 VAL B CA 1
ATOM 2264 C C . VAL B 1 119 ? 4.391 21.938 2.945 1 95.5 119 VAL B C 1
ATOM 2266 O O . VAL B 1 119 ? 4.629 21.922 4.156 1 95.5 119 VAL B O 1
ATOM 2269 N N . ASN B 1 120 ? 4.531 23.016 2.232 1 96.88 120 ASN B N 1
ATOM 2270 C CA . ASN B 1 120 ? 4.789 24.312 2.84 1 96.88 120 ASN B CA 1
ATOM 2271 C C . ASN B 1 120 ? 3.496 25.094 3.041 1 96.88 120 ASN B C 1
ATOM 2273 O O . ASN B 1 120 ? 2.754 25.344 2.086 1 96.88 120 ASN B O 1
ATOM 2277 N N . LEU B 1 121 ? 3.26 25.484 4.223 1 97.62 121 LEU B N 1
ATOM 2278 C CA . LEU B 1 121 ? 2.084 26.266 4.562 1 97.62 121 LEU B CA 1
ATOM 2279 C C . LEU B 1 121 ? 2.434 27.75 4.652 1 97.62 121 LEU B C 1
ATOM 2281 O O . LEU B 1 121 ? 3.355 28.141 5.375 1 97.62 121 LEU B O 1
ATOM 2285 N N . GLN B 1 122 ? 1.714 28.531 3.867 1 97.25 122 GLN B N 1
ATOM 2286 C CA . GLN B 1 122 ? 1.77 29.984 3.959 1 97.25 122 GLN B CA 1
ATOM 2287 C C . GLN B 1 122 ? 0.505 30.547 4.605 1 97.25 122 GLN B C 1
ATOM 2289 O O . GLN B 1 122 ? -0.608 30.203 4.199 1 97.25 122 GLN B O 1
ATOM 2294 N N . VAL B 1 123 ? 0.747 31.328 5.617 1 97.06 123 VAL B N 1
ATOM 2295 C CA . VAL B 1 123 ? -0.394 31.891 6.332 1 97.06 123 VAL B CA 1
ATOM 2296 C C . VAL B 1 123 ? -0.48 33.406 6.07 1 97.06 123 VAL B C 1
ATOM 2298 O O . VAL B 1 123 ? 0.474 34.125 6.328 1 97.06 123 VAL B O 1
ATOM 2301 N N . LYS B 1 124 ? -1.689 33.844 5.598 1 94.81 124 LYS B N 1
ATOM 2302 C CA . LYS B 1 124 ? -1.887 35.25 5.266 1 94.81 124 LYS B CA 1
ATOM 2303 C C . LYS B 1 124 ? -2.945 35.906 6.164 1 94.81 124 LYS B C 1
ATOM 2305 O O . LYS B 1 124 ? -3.723 35.188 6.809 1 94.81 124 LYS B O 1
ATOM 2310 N N . VAL B 1 125 ? -2.936 37.219 6.363 1 91 125 VAL B N 1
ATOM 2311 C CA . VAL B 1 125 ? -3.928 38 7.098 1 91 125 VAL B CA 1
ATOM 2312 C C . VAL B 1 125 ? -5.023 38.469 6.145 1 91 125 VAL B C 1
ATOM 2314 O O . VAL B 1 125 ? -4.734 38.938 5.035 1 91 125 VAL B O 1
ATOM 2317 N N . LEU B 1 126 ? -6.215 38.125 6.504 1 78.12 126 LEU B N 1
ATOM 2318 C CA . LEU B 1 126 ? -7.297 38.688 5.691 1 78.12 126 LEU B CA 1
ATOM 2319 C C . LEU B 1 126 ? -7.301 40.219 5.754 1 78.12 126 LEU B C 1
ATOM 2321 O O . LEU B 1 126 ? -7.371 40.781 6.836 1 78.12 126 LEU B O 1
ATOM 2325 N N . VAL B 1 127 ? -6.617 40.906 4.988 1 71.38 127 VAL B N 1
ATOM 2326 C CA . VAL B 1 127 ? -6.711 42.375 4.957 1 71.38 127 VAL B CA 1
ATOM 2327 C C . VAL B 1 127 ? -8.055 42.781 4.367 1 71.38 127 VAL B C 1
ATOM 2329 O O . VAL B 1 127 ? -8.359 42.469 3.215 1 71.38 127 VAL B O 1
ATOM 2332 N N . LEU B 1 128 ? -8.992 42.875 5.27 1 61.28 128 LEU B N 1
ATOM 2333 C CA . LEU B 1 128 ? -10.195 43.562 4.789 1 61.28 128 LEU B CA 1
ATOM 2334 C C . LEU B 1 128 ? -9.859 44.875 4.148 1 61.28 128 LEU B C 1
ATOM 2336 O O . LEU B 1 128 ? -9.281 45.75 4.797 1 61.28 128 LEU B O 1
ATOM 2340 N N . GLU B 1 129 ? -9.289 44.812 3.012 1 58.47 129 GLU B N 1
ATOM 2341 C CA . GLU B 1 129 ? -9.18 46.094 2.383 1 58.47 129 GLU B CA 1
ATOM 2342 C C . GLU B 1 129 ? -10.383 47 2.713 1 58.47 129 GLU B C 1
ATOM 2344 O O . GLU B 1 129 ? -11.531 46.594 2.494 1 58.47 129 GLU B O 1
ATOM 2349 N N . LYS B 1 130 ? -10.32 47.75 3.805 1 58.09 130 LYS B N 1
ATOM 2350 C CA . LYS B 1 130 ? -11.32 48.812 3.982 1 58.09 130 LYS B CA 1
ATOM 2351 C C . LYS B 1 130 ? -11.734 49.406 2.641 1 58.09 130 LYS B C 1
ATOM 2353 O O . LYS B 1 130 ? -10.883 49.719 1.811 1 58.09 130 LYS B O 1
ATOM 2358 N N . PRO B 1 131 ? -12.93 49.125 2.262 1 56.97 131 PRO B N 1
ATOM 2359 C CA . PRO B 1 131 ? -13.32 49.875 1.062 1 56.97 131 PRO B CA 1
ATOM 2360 C C . PRO B 1 131 ? -12.719 51.281 1.009 1 56.97 131 PRO B C 1
ATOM 2362 O O . PRO B 1 131 ? -12.648 51.969 2.031 1 56.97 131 PRO B O 1
ATOM 2365 N N . ARG B 1 132 ? -11.719 51.438 0.318 1 52.69 132 ARG B N 1
ATOM 2366 C CA . ARG B 1 132 ? -11.289 52.812 0.112 1 52.69 132 ARG B CA 1
ATOM 2367 C C . ARG B 1 132 ? -12.469 53.781 0.237 1 52.69 132 ARG B C 1
ATOM 2369 O O . ARG B 1 132 ? -13.508 53.594 -0.406 1 52.69 132 ARG B O 1
ATOM 2376 N N . GLY B 1 133 ? -12.711 54.312 1.406 1 51 133 GLY B N 1
ATOM 2377 C CA . GLY B 1 133 ? -13.711 55.375 1.486 1 51 133 GLY B CA 1
ATOM 2378 C C . GLY B 1 133 ? -13.883 56.125 0.184 1 51 133 GLY B C 1
ATOM 2379 O O . GLY B 1 133 ? -12.914 56.375 -0.535 1 51 133 GLY B O 1
ATOM 2380 N N . ILE B 1 134 ? -15.039 55.906 -0.496 1 49.25 134 ILE B N 1
ATOM 2381 C CA . ILE B 1 134 ? -15.422 56.719 -1.646 1 49.25 134 ILE B CA 1
ATOM 2382 C C . ILE B 1 134 ? -14.977 58.156 -1.432 1 49.25 134 ILE B C 1
ATOM 2384 O O . ILE B 1 134 ? -15.438 58.812 -0.505 1 49.25 134 ILE B O 1
ATOM 2388 N N . GLN B 1 135 ? -13.688 58.375 -1.564 1 49.31 135 GLN B N 1
ATOM 2389 C CA . GLN B 1 135 ? -13.359 59.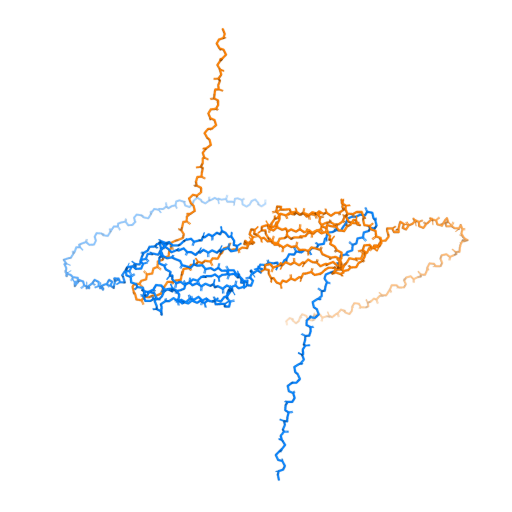781 -1.587 1 49.31 135 GLN B CA 1
ATOM 2390 C C . GLN B 1 135 ? -14.453 60.594 -2.27 1 49.31 135 GLN B C 1
ATOM 2392 O O . GLN B 1 135 ? -14.875 60.281 -3.383 1 49.31 135 GLN B O 1
ATOM 2397 N N . LYS B 1 136 ? -15.32 61.188 -1.499 1 46.53 136 LYS B N 1
ATOM 2398 C CA . LYS B 1 136 ? -16.281 62.125 -2.047 1 46.53 136 LYS B CA 1
ATOM 2399 C C . LYS B 1 136 ? -15.695 62.906 -3.211 1 46.53 136 LYS B C 1
ATOM 2401 O O . LYS B 1 136 ? -14.625 63.531 -3.08 1 46.53 136 LYS B O 1
ATOM 2406 N N . PRO B 1 137 ? -16.062 62.562 -4.449 1 45.16 137 PRO B N 1
ATOM 2407 C CA . PRO B 1 137 ? -15.57 63.375 -5.582 1 45.16 137 PRO B CA 1
ATOM 2408 C C . PRO B 1 137 ? -15.57 64.875 -5.309 1 45.16 137 PRO B C 1
ATOM 2410 O O . PRO B 1 137 ? -16.594 65.438 -4.859 1 45.16 137 PRO B O 1
ATOM 2413 N N . ASP B 1 138 ? -14.547 65.312 -4.645 1 41.31 138 ASP B N 1
ATOM 2414 C CA . ASP B 1 138 ? -14.523 66.75 -4.602 1 41.31 138 ASP B CA 1
ATOM 2415 C C . ASP B 1 138 ? -15.062 67.375 -5.902 1 41.31 138 ASP B C 1
ATOM 2417 O O . ASP B 1 138 ? -14.805 66.812 -6.984 1 41.31 138 ASP B O 1
ATOM 2421 N N . SER B 1 139 ? -16.219 68.125 -5.848 1 43.41 139 SER B N 1
ATOM 2422 C CA . SER B 1 139 ? -17.016 68.812 -6.836 1 43.41 139 SER B CA 1
ATOM 2423 C C . SER B 1 139 ? -16.125 69.625 -7.785 1 43.41 139 SER B C 1
ATOM 2425 O O . SER B 1 139 ? -16.484 70.688 -8.211 1 43.41 139 SER B O 1
ATOM 2427 N N . ASN B 1 140 ? -14.812 69.125 -8.078 1 33.09 140 ASN B N 1
ATOM 2428 C CA . ASN B 1 140 ? -14.031 70.062 -8.875 1 33.09 140 ASN B CA 1
ATOM 2429 C C . ASN B 1 140 ? -14.812 70.562 -10.078 1 33.09 140 ASN B C 1
ATOM 2431 O O . ASN B 1 140 ? -15.742 69.938 -10.547 1 33.09 140 ASN B O 1
ATOM 2435 N N . SER B 1 141 ? -14.328 71.688 -10.562 1 35.59 141 SER B N 1
ATOM 2436 C CA . SER B 1 141 ? -14.68 72.688 -11.523 1 35.59 141 SER B CA 1
ATOM 2437 C C . SER B 1 141 ? -15.008 72.125 -12.891 1 35.59 141 SER B C 1
ATOM 2439 O O . SER B 1 141 ? -14.641 71 -13.18 1 35.59 141 SER B O 1
ATOM 2441 N N . GLY B 1 142 ? -15.789 72.812 -13.688 1 32.78 142 GLY B N 1
ATOM 2442 C CA . GLY B 1 142 ? -16.547 72.938 -14.922 1 32.78 142 GLY B CA 1
ATOM 2443 C C . GLY B 1 142 ? -15.75 72.625 -16.156 1 32.78 142 GLY B C 1
ATOM 2444 O O . GLY B 1 142 ? -16.156 72.875 -17.281 1 32.78 142 GLY B O 1
ATOM 2445 N N . GLY B 1 143 ? -14.531 72.062 -15.984 1 31.62 143 GLY B N 1
ATOM 2446 C CA . GLY B 1 143 ? -13.766 72.312 -17.203 1 31.62 143 GLY B CA 1
ATOM 2447 C C . GLY B 1 143 ? -14.383 71.688 -18.438 1 31.62 143 GLY B C 1
ATOM 2448 O O . GLY B 1 143 ? -15.18 70.75 -18.344 1 31.62 143 GLY B O 1
ATOM 2449 N N . GLU B 1 144 ? -14.297 72.438 -19.484 1 35.66 144 GLU B N 1
ATOM 2450 C CA . GLU B 1 144 ? -14.766 72.5 -20.875 1 35.66 144 GLU B CA 1
ATOM 2451 C C . GLU B 1 144 ? -14.375 71.188 -21.594 1 35.66 144 GLU B C 1
ATOM 2453 O O . GLU B 1 144 ? -13.219 70.75 -21.547 1 35.66 144 GLU B O 1
ATOM 2458 N N . THR B 1 145 ? -15.273 70.188 -21.609 1 33.12 145 THR B N 1
ATOM 2459 C CA . THR B 1 145 ? -15.227 68.875 -22.25 1 33.12 145 THR B CA 1
ATOM 2460 C C . THR B 1 145 ? -14.852 69 -23.734 1 33.12 145 THR B C 1
ATOM 2462 O O . THR B 1 145 ? -15.602 69.625 -24.516 1 33.12 145 THR B O 1
ATOM 2465 N N . THR B 1 146 ? -13.562 69.438 -24.016 1 30.44 146 THR B N 1
ATOM 2466 C CA . THR B 1 146 ? -13.203 69.5 -25.422 1 30.44 146 THR B CA 1
ATOM 2467 C C . THR B 1 146 ? -13.461 68.188 -26.094 1 30.44 146 THR B C 1
ATOM 2469 O O . THR B 1 146 ? -13.008 67.125 -25.625 1 30.44 146 THR B O 1
ATOM 2472 N N . ALA B 1 147 ? -14.625 68.062 -26.688 1 32.56 147 ALA B N 1
ATOM 2473 C CA . ALA B 1 147 ? -15.172 67 -27.5 1 32.56 147 ALA B CA 1
ATOM 2474 C C . ALA B 1 147 ? -14.172 66.5 -28.547 1 32.56 147 ALA B C 1
ATOM 2476 O O . ALA B 1 147 ? -13.852 67.25 -29.484 1 32.56 147 ALA B O 1
ATOM 2477 N N . GLY B 1 148 ? -12.945 65.938 -28.047 1 31.47 148 GLY B N 1
ATOM 2478 C CA . GLY B 1 148 ? -12 65.562 -29.078 1 31.47 148 GLY B CA 1
ATOM 2479 C C . GLY B 1 148 ? -12.633 64.688 -30.156 1 31.47 148 GLY B C 1
ATOM 2480 O O . GLY B 1 148 ? -13.523 63.875 -29.875 1 31.47 148 GLY B O 1
ATOM 2481 N N . ARG B 1 149 ? -12.594 65.25 -31.359 1 30.33 149 ARG B N 1
ATOM 2482 C CA . ARG B 1 149 ? -13.023 64.75 -32.656 1 30.33 149 ARG B CA 1
ATOM 2483 C C . ARG B 1 149 ? -12.445 63.406 -32.969 1 30.33 149 ARG B C 1
ATOM 2485 O O . ARG B 1 149 ? -11.234 63.188 -32.906 1 30.33 149 ARG B O 1
ATOM 2492 N N . ILE B 1 150 ? -13.156 62.312 -32.469 1 32.84 150 ILE B N 1
ATOM 2493 C CA . ILE B 1 150 ? -12.836 60.938 -32.781 1 32.84 150 ILE B CA 1
ATOM 2494 C C . ILE B 1 150 ? -12.57 60.781 -34.281 1 32.84 150 ILE B C 1
ATOM 2496 O O . ILE B 1 150 ? -13.445 61.094 -35.094 1 32.84 150 ILE B O 1
ATOM 2500 N N . THR B 1 151 ? -11.469 61.312 -34.656 1 33.16 151 THR B N 1
ATOM 2501 C CA . THR B 1 151 ? -11.109 61.156 -36.062 1 33.16 151 THR B CA 1
ATOM 2502 C C . THR B 1 151 ? -11.242 59.688 -36.5 1 33.16 151 THR B C 1
ATOM 2504 O O . THR B 1 151 ? -10.734 58.781 -35.812 1 33.16 151 THR B O 1
ATOM 2507 N N . SER B 1 152 ? -12.359 59.312 -37.125 1 33.03 152 SER B N 1
ATOM 2508 C CA . SER B 1 152 ? -12.711 58.031 -37.781 1 33.03 152 SER B CA 1
ATOM 2509 C C . SER B 1 152 ? -11.602 57.562 -38.688 1 33.03 152 SER B C 1
ATOM 2511 O O . SER B 1 152 ? -11.141 58.281 -39.562 1 33.03 152 SER B O 1
ATOM 2513 N N . LEU B 1 153 ? -10.664 56.781 -38.125 1 33.09 153 LEU B N 1
ATOM 2514 C CA . LEU B 1 153 ? -9.641 56.062 -38.875 1 33.09 153 LEU B CA 1
ATOM 2515 C C . LEU B 1 153 ? -10.258 55.281 -40.031 1 33.09 153 LEU B C 1
ATOM 2517 O O . LEU B 1 153 ? -11.008 54.312 -39.781 1 33.09 153 LEU B O 1
ATOM 2521 N N . LEU B 1 154 ? -10.641 56.031 -41.031 1 33 154 LEU B N 1
ATOM 2522 C CA . LEU B 1 154 ? -11.125 55.375 -42.219 1 33 154 LEU B CA 1
ATOM 2523 C C . LEU B 1 154 ? -10.117 54.344 -42.75 1 33 154 LEU B C 1
ATOM 2525 O O . LEU B 1 154 ? -8.992 54.719 -43.094 1 33 154 LEU B O 1
ATOM 2529 N N . ILE B 1 155 ? -10.008 53.188 -42 1 41.75 155 ILE B N 1
ATOM 2530 C CA . ILE B 1 155 ? -9.164 52.125 -42.5 1 41.75 155 ILE B CA 1
ATOM 2531 C C . ILE B 1 155 ? -9.555 51.781 -43.969 1 41.75 155 ILE B C 1
ATOM 2533 O O . ILE B 1 155 ? -10.727 51.531 -44.25 1 41.75 155 ILE B O 1
ATOM 2537 N N . PRO B 1 156 ? -8.781 52.219 -44.938 1 38.75 156 PRO B N 1
ATOM 2538 C CA . PRO B 1 156 ? -9.078 51.906 -46.344 1 38.75 156 PRO B CA 1
ATOM 2539 C C . PRO B 1 156 ? -9.258 50.406 -46.594 1 38.75 156 PRO B C 1
ATOM 2541 O O . PRO B 1 156 ? -8.523 49.594 -46.031 1 38.75 156 PRO B O 1
ATOM 2544 N N . LEU B 1 157 ? -10.484 49.938 -46.594 1 41.91 157 LEU B N 1
ATOM 2545 C CA . LEU B 1 157 ? -10.859 48.594 -47.062 1 41.91 157 LEU B CA 1
ATOM 2546 C C . LEU B 1 157 ? -10.242 48.312 -48.438 1 41.91 157 LEU B C 1
ATOM 2548 O O . LEU B 1 157 ? -10.484 49.031 -49.406 1 41.91 157 LEU B O 1
ATOM 2552 N N . PHE B 1 158 ? -8.93 48.031 -48.5 1 36.56 158 PHE B N 1
ATOM 2553 C CA . PHE B 1 158 ? -8.375 47.594 -49.781 1 36.56 158 PHE B CA 1
ATOM 2554 C C . PHE B 1 158 ? -9.219 46.5 -50.375 1 36.56 158 PHE B C 1
ATOM 2556 O O . PHE B 1 158 ? -9.469 45.469 -49.75 1 36.56 158 PHE B O 1
ATOM 2563 N N . SER B 1 159 ? -10.227 46.812 -51.219 1 36.78 159 SER B N 1
ATOM 2564 C CA . SER B 1 159 ? -11.062 46 -52.125 1 36.78 159 SER B CA 1
ATOM 2565 C C . SER B 1 159 ? -10.227 45.094 -53 1 36.78 159 SER B C 1
ATOM 2567 O O . SER B 1 159 ? -9.406 45.531 -53.781 1 36.78 159 SER B O 1
ATOM 2569 N N . VAL B 1 160 ? -9.508 44.062 -52.406 1 36.62 160 VAL B N 1
ATOM 2570 C CA . VAL B 1 160 ? -8.898 43.094 -53.312 1 36.62 160 VAL B CA 1
ATOM 2571 C C . VAL B 1 160 ? -9.945 42.562 -54.281 1 36.62 160 VAL B C 1
ATOM 2573 O O . VAL B 1 160 ? -11.008 42.094 -53.875 1 36.62 160 VAL B O 1
ATOM 2576 N N . THR B 1 161 ? -10.164 43.188 -55.5 1 33.97 161 THR B N 1
ATOM 2577 C CA . THR B 1 161 ? -10.93 42.812 -56.688 1 33.97 161 THR B CA 1
ATOM 2578 C C . THR B 1 161 ? -10.641 41.375 -57.125 1 33.97 161 THR B C 1
ATOM 2580 O O . THR B 1 161 ? -9.492 41.031 -57.375 1 33.97 161 THR B O 1
ATOM 2583 N N . LEU B 1 162 ? -11.391 40.438 -56.531 1 34.09 162 LEU B N 1
ATOM 2584 C CA . LEU B 1 162 ? -11.531 39.094 -57.031 1 34.09 162 LEU B CA 1
ATOM 2585 C C . LEU B 1 162 ? -11.914 39.094 -58.531 1 34.09 162 LEU B C 1
ATOM 2587 O O . LEU B 1 162 ? -13.016 39.531 -58.875 1 34.09 162 LEU B O 1
ATOM 2591 N N . GLN B 1 163 ? -11.094 39.594 -59.438 1 28.81 163 GLN B N 1
ATOM 2592 C CA . GLN B 1 163 ? -11.414 39.406 -60.844 1 28.81 163 GLN B CA 1
ATOM 2593 C C . GLN B 1 163 ? -11.805 37.969 -61.125 1 28.81 163 GLN B C 1
ATOM 2595 O O . GLN B 1 163 ? -11.055 37.031 -60.844 1 28.81 163 GLN B O 1
ATOM 2600 N N . LEU B 1 164 ? -13.133 37.688 -61.156 1 29.19 164 LEU B N 1
ATOM 2601 C CA . LEU B 1 164 ? -13.938 36.562 -61.625 1 29.19 164 LEU B CA 1
ATOM 2602 C C . LEU B 1 164 ? -13.57 36.219 -63.062 1 29.19 164 LEU B C 1
ATOM 2604 O O . LEU B 1 164 ? -13.781 37.031 -64 1 29.19 164 LEU B O 1
ATOM 2608 N N . CYS B 1 165 ? -12.352 35.719 -63.344 1 27.94 165 CYS B N 1
ATOM 2609 C CA . CYS B 1 165 ? -12.195 35.188 -64.688 1 27.94 165 CYS B CA 1
ATOM 2610 C C . CYS B 1 165 ? -13.367 34.281 -65.062 1 27.94 165 CYS B C 1
ATOM 2612 O O . CYS B 1 165 ? -13.672 33.344 -64.375 1 27.94 165 CYS B O 1
ATOM 2614 N N . VAL B 1 166 ? -14.227 34.812 -65.938 1 24.95 166 VAL B N 1
ATOM 2615 C CA . VAL B 1 166 ? -15.133 34.156 -66.875 1 24.95 166 VAL B CA 1
ATOM 2616 C C . VAL B 1 166 ? -14.375 33.125 -67.75 1 24.95 166 VAL B C 1
ATOM 2618 O O . VAL B 1 166 ? -13.258 33.406 -68.188 1 24.95 166 VAL B O 1
#